Protein AF-A0A9D9QE14-F1 (afdb_monomer_lite)

pLDDT: mean 88.17, std 12.03, range [54.41, 98.75]

Secondary structure (DSSP, 8-state):
-HHHHHHHHHHHHHTSTTSSSGGGTT-TT--HHHHHHHHHHHHHTTT-HHHHHHHHHHHHHH-TT-HHHHHHHHHHHHHHHHHTT-HHHHHHHHHHHHHHHTSGGGGGS-SHHHHHHHHHHHHHHHHHHHHHHHHHHHT---HHHHHHHHHHHHHHHHHHHHHHHHHHHHHHHHHHHHHHHTTT-

Radius of gyration: 34.7 Å; chains: 1; bounding box: 91×68×78 Å

Foldseek 3Di:
DVVVVVVVVVVVVVPPPPPDQPVVLPDPPDDLVNLQVSLVVCCVPPNNLVVSLSSLVSSCVVCVPLLQSNLVSLLVNLVSCVVVVVLVSSLVSLVVSLVCCVDPCVVNYDPVSVVVSVVSNVVSVVVVVVVVVVVCVVPPQDPVNVVVVVVVVVVVVVVVVVVVVVVVVVVVVVVVVVVVVVVVD

Sequence (185 aa):
MKRILLFMMLIVLLLTSCHSLKKDLDNPDLTPEEFFQKAQEAVIDWNRYKLAIQFYEEFMRRYPDMKNKIIEAEYEIAFIKFKQRKLDDAEERFNQILDKYNTDEAVYYPSWPALMSQKGIENIAEEREKGGFFKRLFNKKTAKEKAAEEEFKERRREAKAKAKLEKEQRKAAKKAAKKKREAEE

Structure (mmCIF, N/CA/C/O backbone):
data_AF-A0A9D9QE14-F1
#
_entry.id   AF-A0A9D9QE14-F1
#
loop_
_atom_site.group_PDB
_atom_site.id
_atom_site.type_symbol
_atom_site.label_atom_id
_atom_site.label_alt_id
_atom_site.label_comp_id
_atom_site.label_asym_id
_atom_site.label_entity_id
_atom_site.label_seq_id
_atom_site.pdbx_PDB_ins_code
_atom_site.Cartn_x
_atom_site.Cartn_y
_atom_site.Cartn_z
_atom_site.occupancy
_atom_site.B_iso_or_equiv
_atom_site.auth_seq_id
_atom_site.auth_comp_id
_atom_site.auth_asym_id
_atom_site.auth_atom_id
_atom_site.pdbx_PDB_model_num
ATOM 1 N N . MET A 1 1 ? -10.760 50.177 3.525 1.00 59.91 1 MET A N 1
ATOM 2 C CA . MET A 1 1 ? -11.189 49.492 2.282 1.00 59.91 1 MET A CA 1
ATOM 3 C C . MET A 1 1 ? -10.016 49.016 1.416 1.00 59.91 1 MET A C 1
ATOM 5 O O . MET A 1 1 ? -9.911 47.814 1.234 1.00 59.91 1 MET A O 1
ATOM 9 N N . LYS A 1 2 ? -9.065 49.868 0.984 1.00 59.19 2 LYS A N 1
ATOM 10 C CA . LYS A 1 2 ? -7.892 49.441 0.171 1.00 59.19 2 LYS A CA 1
ATOM 11 C C . LYS A 1 2 ? -7.031 48.315 0.784 1.00 59.19 2 LYS A C 1
ATOM 13 O O . LYS A 1 2 ? -6.600 47.426 0.065 1.00 59.19 2 LYS A O 1
ATOM 18 N N . ARG A 1 3 ? -6.831 48.307 2.109 1.00 70.06 3 ARG A N 1
ATOM 19 C CA . ARG A 1 3 ? -6.079 47.247 2.820 1.00 70.06 3 ARG A CA 1
ATOM 20 C C . ARG A 1 3 ? -6.797 45.891 2.854 1.00 70.06 3 ARG A C 1
ATOM 22 O O . ARG A 1 3 ? -6.141 44.864 2.796 1.00 70.06 3 ARG A O 1
ATOM 29 N N . ILE A 1 4 ? -8.130 45.899 2.901 1.00 77.56 4 ILE A N 1
ATOM 30 C CA . ILE A 1 4 ? -8.957 44.681 2.853 1.00 77.56 4 ILE A CA 1
ATOM 31 C C . ILE A 1 4 ? -8.969 44.123 1.425 1.00 77.56 4 ILE A C 1
ATOM 33 O O . ILE A 1 4 ? -8.841 42.920 1.236 1.00 77.56 4 ILE A O 1
ATOM 37 N N . LEU A 1 5 ? -9.027 45.007 0.422 1.00 73.31 5 LEU A N 1
ATOM 38 C CA . LEU A 1 5 ? -8.950 44.633 -0.992 1.00 73.31 5 LEU A CA 1
ATOM 39 C C . LEU A 1 5 ? -7.590 44.005 -1.355 1.00 73.31 5 LEU A C 1
ATOM 41 O O . LEU A 1 5 ? -7.549 43.002 -2.058 1.00 73.31 5 LEU A O 1
ATOM 45 N N . LEU A 1 6 ? -6.489 44.542 -0.810 1.00 76.69 6 LEU A N 1
ATOM 46 C CA . LEU A 1 6 ? -5.144 43.967 -0.955 1.00 76.69 6 LEU A CA 1
ATOM 47 C C . LEU A 1 6 ? -5.020 42.587 -0.290 1.00 76.69 6 LEU A C 1
ATOM 49 O O . LEU A 1 6 ? -4.428 41.683 -0.873 1.00 76.69 6 LEU A O 1
ATOM 53 N N . PHE A 1 7 ? -5.619 42.399 0.889 1.00 81.38 7 PHE A N 1
ATOM 54 C CA . PHE A 1 7 ? -5.645 41.094 1.559 1.00 81.38 7 PHE A CA 1
ATOM 55 C C . PHE A 1 7 ? -6.472 40.056 0.791 1.00 81.38 7 PHE A C 1
ATOM 57 O O . PHE A 1 7 ? -6.049 38.910 0.669 1.00 81.38 7 PHE A O 1
ATOM 64 N N . MET A 1 8 ? -7.616 40.447 0.219 1.00 77.88 8 MET A N 1
ATOM 65 C CA . MET A 1 8 ? -8.421 39.546 -0.610 1.00 77.88 8 MET A CA 1
ATOM 66 C C . MET A 1 8 ? -7.703 39.142 -1.903 1.00 77.88 8 MET A C 1
ATOM 68 O O . MET A 1 8 ? -7.748 37.975 -2.277 1.00 77.88 8 MET A O 1
ATOM 72 N N . MET A 1 9 ? -6.987 40.065 -2.551 1.00 80.44 9 MET A N 1
ATOM 73 C CA . MET A 1 9 ? -6.199 39.762 -3.751 1.00 80.44 9 MET A CA 1
ATOM 74 C C . MET A 1 9 ? -5.043 38.788 -3.453 1.00 80.44 9 MET A C 1
ATOM 76 O O . MET A 1 9 ? -4.791 37.880 -4.243 1.00 80.44 9 MET A O 1
ATOM 80 N N . LEU A 1 10 ? -4.400 38.915 -2.285 1.00 81.06 10 LEU A N 1
ATOM 81 C CA . LEU A 1 10 ? -3.362 37.987 -1.821 1.00 81.06 10 LEU A CA 1
ATOM 82 C C . LEU A 1 10 ? -3.922 36.578 -1.548 1.00 81.06 10 LEU A C 1
ATOM 84 O O . LEU A 1 10 ? -3.292 35.586 -1.905 1.00 81.06 10 LEU A O 1
ATOM 88 N N . ILE A 1 11 ? -5.125 36.480 -0.971 1.00 80.81 11 ILE A N 1
ATOM 89 C CA . ILE A 1 11 ? -5.809 35.198 -0.726 1.00 80.81 11 ILE A CA 1
ATOM 90 C C . ILE A 1 11 ? -6.200 34.522 -2.047 1.00 80.81 11 ILE A C 1
ATOM 92 O O . ILE A 1 11 ? -6.027 33.316 -2.186 1.00 80.81 11 ILE A O 1
ATOM 96 N N . VAL A 1 12 ? -6.669 35.283 -3.040 1.00 77.75 12 VAL A N 1
ATOM 97 C CA . VAL A 1 12 ? -7.006 34.737 -4.365 1.00 77.75 12 VAL A CA 1
ATOM 98 C C . VAL A 1 12 ? -5.759 34.210 -5.087 1.00 77.75 12 VAL A C 1
ATOM 100 O O . VAL A 1 12 ? -5.816 33.131 -5.671 1.00 77.75 12 VAL A O 1
ATOM 103 N N . LEU A 1 13 ? -4.614 34.897 -4.983 1.00 71.75 13 LEU A N 1
ATOM 104 C CA . LEU A 1 13 ? -3.335 34.417 -5.530 1.00 71.75 13 LEU A CA 1
ATOM 105 C C . LEU A 1 13 ? -2.882 33.094 -4.888 1.00 71.75 13 LEU A C 1
ATOM 107 O O . LEU A 1 13 ? -2.433 32.197 -5.600 1.00 71.75 13 LEU A O 1
ATOM 111 N N . LEU A 1 14 ? -3.077 32.927 -3.575 1.00 68.75 14 LEU A N 1
ATOM 112 C CA . LEU A 1 14 ? -2.725 31.696 -2.851 1.00 68.75 14 LEU A CA 1
ATOM 113 C C . LEU A 1 14 ? -3.600 30.483 -3.220 1.00 68.75 14 LEU A C 1
ATOM 115 O O . LEU A 1 14 ? -3.171 29.348 -3.026 1.00 68.75 14 LEU A O 1
ATOM 119 N N . LEU A 1 15 ? -4.800 30.693 -3.771 1.00 64.62 15 LEU A N 1
ATOM 120 C CA . LEU A 1 15 ? -5.748 29.615 -4.087 1.00 64.62 15 LEU A CA 1
ATOM 121 C C . LEU A 1 15 ? -5.598 29.033 -5.507 1.00 64.62 15 LEU A C 1
ATOM 123 O O . LEU A 1 15 ? -6.245 28.037 -5.825 1.00 64.62 15 LEU A O 1
ATOM 127 N N . THR A 1 16 ? -4.745 29.606 -6.365 1.00 61.19 16 THR A N 1
ATOM 128 C CA . THR A 1 16 ? -4.611 29.178 -7.777 1.00 61.19 16 THR A CA 1
ATOM 129 C C . THR A 1 16 ? -3.543 28.108 -8.043 1.00 61.19 16 THR A C 1
ATOM 131 O O . THR A 1 16 ? -3.443 27.609 -9.162 1.00 61.19 16 THR A O 1
ATOM 134 N N . SER A 1 17 ? -2.775 27.676 -7.038 1.00 54.41 17 SER A N 1
ATOM 135 C CA . SER A 1 17 ? -1.625 26.772 -7.233 1.00 54.41 17 SER A CA 1
ATOM 136 C C . SER A 1 17 ? -1.974 25.293 -7.471 1.00 54.41 17 SER A C 1
ATOM 138 O O . SER A 1 17 ? -1.087 24.487 -7.740 1.00 54.41 17 SER A O 1
ATOM 140 N N . CYS A 1 18 ? -3.250 24.899 -7.396 1.00 56.53 18 CYS A N 1
ATOM 141 C CA . CYS A 1 18 ? -3.628 23.482 -7.314 1.00 56.53 18 CYS A CA 1
ATOM 142 C C . CYS A 1 18 ? -4.037 22.816 -8.649 1.00 56.53 18 CYS A C 1
ATOM 144 O O . CYS A 1 18 ? -4.449 21.659 -8.647 1.00 56.53 18 CYS A O 1
ATOM 146 N N . HIS A 1 19 ? -3.956 23.502 -9.798 1.00 57.12 19 HIS A N 1
ATOM 147 C CA . HIS A 1 19 ? -4.565 22.997 -11.046 1.00 57.12 19 HIS A CA 1
ATOM 148 C C . HIS A 1 19 ? -3.613 22.297 -12.042 1.00 57.12 19 HIS A C 1
ATOM 150 O O . HIS A 1 19 ? -4.078 21.726 -13.023 1.00 57.12 19 HIS A O 1
ATOM 156 N N . SER A 1 20 ? -2.294 22.282 -11.818 1.00 56.72 20 SER A N 1
ATOM 157 C CA . SER A 1 20 ? -1.331 21.845 -12.854 1.00 56.72 20 SER A CA 1
ATOM 158 C C . SER A 1 20 ? -1.108 20.325 -12.975 1.00 56.72 20 SER A C 1
ATOM 160 O O . SER A 1 20 ? -0.369 19.890 -13.848 1.00 56.72 20 SER A O 1
ATOM 162 N N . LEU A 1 21 ? -1.710 19.498 -12.117 1.00 54.94 21 LEU A N 1
ATOM 163 C CA . LEU A 1 21 ? -1.176 18.156 -11.841 1.00 54.94 21 LEU A CA 1
ATOM 164 C C . LEU A 1 21 ? -1.714 17.020 -12.733 1.00 54.94 21 LEU A C 1
ATOM 166 O O . LEU A 1 21 ? -1.020 16.045 -12.988 1.00 54.94 21 LEU A O 1
ATOM 170 N N . LYS A 1 22 ? -2.963 17.118 -13.204 1.00 60.09 22 LYS A N 1
ATOM 171 C CA . LYS A 1 22 ? -3.581 16.073 -14.047 1.00 60.09 22 LYS A CA 1
ATOM 172 C C . LYS A 1 22 ? -3.025 16.058 -15.472 1.00 60.09 22 LYS A C 1
ATOM 174 O O . LYS A 1 22 ? -3.052 15.026 -16.123 1.00 60.09 22 LYS A O 1
ATOM 179 N N . LYS A 1 23 ? -2.515 17.207 -15.921 1.00 64.19 23 LYS A N 1
ATOM 180 C CA . LYS A 1 23 ? -2.012 17.439 -17.277 1.00 64.19 23 LYS A CA 1
ATOM 181 C C . LYS A 1 23 ? -0.809 16.559 -17.623 1.00 64.19 23 LYS A C 1
ATOM 183 O O . LYS A 1 23 ? -0.586 16.274 -18.792 1.00 64.19 23 LYS A O 1
ATOM 188 N N . ASP A 1 24 ? -0.063 16.126 -16.614 1.00 75.81 24 ASP A N 1
ATOM 189 C CA . ASP A 1 24 ? 1.186 15.408 -16.827 1.00 75.81 24 ASP A CA 1
ATOM 190 C C . ASP A 1 24 ? 0.976 13.936 -17.187 1.00 75.81 24 ASP A C 1
ATOM 192 O O . ASP A 1 24 ? 1.735 13.418 -17.994 1.00 75.81 24 ASP A O 1
ATOM 196 N N . LEU A 1 25 ? -0.045 13.266 -16.638 1.00 81.81 25 LEU A N 1
ATOM 197 C CA . LEU A 1 25 ? -0.301 11.845 -16.920 1.00 81.81 25 LEU A CA 1
ATOM 198 C C . LEU A 1 25 ? -0.679 11.610 -18.392 1.00 81.81 25 LEU A C 1
ATOM 200 O O . LEU A 1 25 ? -0.308 10.595 -18.971 1.00 81.81 25 LEU A O 1
ATOM 204 N N . ASP A 1 26 ? -1.371 12.576 -18.996 1.00 81.12 26 ASP A N 1
ATOM 205 C CA . ASP A 1 26 ? -1.832 12.510 -20.385 1.00 81.12 26 ASP A CA 1
ATOM 206 C C . ASP A 1 26 ? -0.731 12.875 -21.400 1.00 81.12 26 ASP A C 1
ATOM 208 O O . ASP A 1 26 ? -0.984 12.882 -22.605 1.00 81.12 26 ASP A O 1
ATOM 212 N N . ASN A 1 27 ? 0.486 13.201 -20.946 1.00 86.25 27 ASN A N 1
ATOM 213 C CA . ASN A 1 27 ? 1.583 13.557 -21.839 1.00 86.25 27 ASN A CA 1
ATOM 214 C C . ASN A 1 27 ? 2.082 12.310 -22.610 1.00 86.25 27 ASN A C 1
ATOM 216 O O . ASN A 1 27 ? 2.672 11.402 -22.006 1.00 86.25 27 ASN A O 1
ATOM 220 N N . PRO A 1 28 ? 1.900 12.255 -23.946 1.00 85.94 28 PRO A N 1
ATOM 221 C CA . PRO A 1 28 ? 2.289 11.102 -24.753 1.00 85.94 28 PRO A CA 1
ATOM 222 C C . PRO A 1 28 ? 3.807 10.906 -24.838 1.00 85.94 28 PRO A C 1
ATOM 224 O O . PRO A 1 28 ? 4.238 9.815 -25.188 1.00 85.94 28 PRO A O 1
ATOM 227 N N . ASP A 1 29 ? 4.615 11.891 -24.447 1.00 90.62 29 ASP A N 1
ATOM 228 C CA . ASP A 1 29 ? 6.071 11.861 -24.616 1.00 90.62 29 ASP A CA 1
ATOM 229 C C . ASP A 1 29 ? 6.835 11.511 -23.328 1.00 90.62 29 ASP A C 1
ATOM 231 O O . ASP A 1 29 ? 8.062 11.519 -23.326 1.00 90.62 29 ASP A O 1
ATOM 235 N N . LEU A 1 30 ? 6.131 11.184 -22.233 1.00 91.88 30 LEU A N 1
ATOM 236 C CA . LEU A 1 30 ? 6.778 10.795 -20.975 1.00 91.88 30 LEU A CA 1
ATOM 237 C C . LEU A 1 30 ? 7.673 9.571 -21.143 1.00 91.88 30 LEU A C 1
ATOM 239 O O . LEU A 1 30 ? 7.208 8.517 -21.572 1.00 91.88 30 LEU A O 1
ATOM 243 N N . THR A 1 31 ? 8.923 9.705 -20.721 1.00 95.81 31 THR A N 1
ATOM 244 C CA . THR A 1 31 ? 9.904 8.620 -20.641 1.00 95.81 31 THR A CA 1
ATOM 245 C C . THR A 1 31 ? 9.660 7.722 -19.420 1.00 95.81 31 THR A C 1
ATOM 247 O O . THR A 1 31 ? 9.030 8.155 -18.447 1.00 95.81 31 THR A O 1
ATOM 250 N N . PRO A 1 32 ? 10.170 6.474 -19.420 1.00 95.38 32 PRO A N 1
ATOM 251 C CA . PRO A 1 32 ? 10.142 5.595 -18.250 1.00 95.38 32 PRO A CA 1
ATOM 252 C C . PRO A 1 32 ? 10.619 6.276 -16.963 1.00 95.38 32 PRO A C 1
ATOM 254 O O . PRO A 1 32 ? 9.955 6.197 -15.933 1.00 95.38 32 PRO A O 1
ATOM 257 N N . GLU A 1 33 ? 11.741 6.988 -17.016 1.00 95.81 33 GLU A N 1
ATOM 258 C CA . GLU A 1 33 ? 12.328 7.672 -15.866 1.00 95.81 33 GLU A CA 1
ATOM 259 C C . GLU A 1 33 ? 11.414 8.784 -15.338 1.00 95.81 33 GLU A C 1
ATOM 261 O O . GLU A 1 33 ? 11.228 8.910 -14.126 1.00 95.81 33 GLU A O 1
ATOM 266 N N . GLU A 1 34 ? 10.781 9.548 -16.231 1.00 95.88 34 GLU A N 1
ATOM 267 C CA . GLU A 1 34 ? 9.841 10.601 -15.842 1.00 95.88 34 GLU A CA 1
ATOM 268 C C . GLU A 1 34 ? 8.572 10.038 -15.195 1.00 95.88 34 GLU A C 1
ATOM 270 O O . GLU A 1 34 ? 8.049 10.654 -14.266 1.00 95.88 34 GLU A O 1
ATOM 275 N N . PHE A 1 35 ? 8.089 8.862 -15.618 1.00 96.75 35 PHE A N 1
ATOM 276 C CA . PHE A 1 35 ? 6.986 8.186 -14.924 1.00 96.75 35 PHE A CA 1
ATOM 277 C C . PHE A 1 35 ? 7.340 7.888 -13.466 1.00 96.75 35 PHE A C 1
ATOM 279 O O . PHE A 1 35 ? 6.553 8.189 -12.566 1.00 96.75 35 PHE A O 1
ATOM 286 N N . PHE A 1 36 ? 8.534 7.344 -13.226 1.00 96.50 36 PHE A N 1
ATOM 287 C CA . PHE A 1 36 ? 9.020 7.050 -11.879 1.00 96.50 36 PHE A CA 1
ATOM 288 C C . PHE A 1 36 ? 9.189 8.313 -11.044 1.00 96.50 36 PHE A C 1
ATOM 290 O O . PHE A 1 36 ? 8.698 8.371 -9.915 1.00 96.50 36 PHE A O 1
ATOM 297 N N . GLN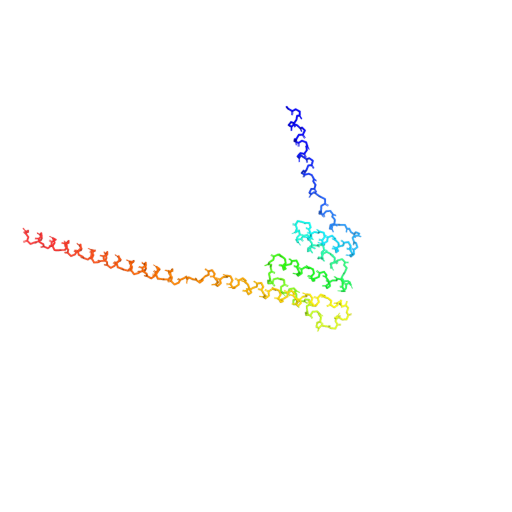 A 1 37 ? 9.817 9.341 -11.614 1.00 95.12 37 GLN A N 1
ATOM 298 C CA . GLN A 1 37 ? 10.005 10.616 -10.938 1.00 95.12 37 GLN A CA 1
ATOM 299 C C . GLN A 1 37 ? 8.658 11.234 -10.541 1.00 95.12 37 GLN A C 1
ATOM 301 O O . GLN A 1 37 ? 8.452 11.565 -9.374 1.00 95.12 37 GLN A O 1
ATOM 306 N N . LYS A 1 38 ? 7.702 11.320 -11.473 1.00 93.75 38 LYS A N 1
ATOM 307 C CA . LYS A 1 38 ? 6.370 11.883 -11.202 1.00 93.75 38 LYS A CA 1
ATOM 308 C C . LYS A 1 38 ? 5.579 11.059 -10.191 1.00 93.75 38 LYS A C 1
ATOM 310 O O . LYS A 1 38 ? 4.866 11.626 -9.357 1.00 93.75 38 LYS A O 1
ATOM 315 N N . ALA A 1 39 ? 5.706 9.733 -10.226 1.00 94.62 39 ALA A N 1
ATOM 316 C CA . ALA A 1 39 ? 5.085 8.869 -9.232 1.00 94.62 39 ALA A CA 1
ATOM 317 C C . ALA A 1 39 ? 5.653 9.130 -7.827 1.00 94.62 39 ALA A C 1
ATOM 319 O O . ALA A 1 39 ? 4.885 9.316 -6.880 1.00 94.62 39 ALA A O 1
ATOM 320 N N . GLN A 1 40 ? 6.979 9.222 -7.693 1.00 93.38 40 GLN A N 1
ATOM 321 C CA . GLN A 1 40 ? 7.657 9.509 -6.426 1.00 93.38 40 GLN A CA 1
ATOM 322 C C . GLN A 1 40 ? 7.333 10.915 -5.903 1.00 93.38 40 GLN A C 1
ATOM 324 O O . GLN A 1 40 ? 6.991 11.067 -4.727 1.00 93.38 40 GLN A O 1
ATOM 329 N N . GLU A 1 41 ? 7.337 11.928 -6.773 1.00 92.50 41 GLU A N 1
ATOM 330 C CA . GLU A 1 41 ? 6.875 13.283 -6.452 1.00 92.50 41 GLU A CA 1
ATOM 331 C C . GLU A 1 41 ? 5.433 13.255 -5.930 1.00 92.50 41 GLU A C 1
ATOM 333 O O . GLU A 1 41 ? 5.136 13.851 -4.899 1.00 92.50 41 GLU A O 1
ATOM 338 N N . ALA A 1 42 ? 4.533 12.489 -6.559 1.00 91.31 42 ALA A N 1
ATOM 339 C CA . ALA A 1 42 ? 3.157 12.341 -6.086 1.00 91.31 42 ALA A CA 1
ATOM 340 C C . ALA A 1 42 ? 3.043 11.634 -4.721 1.00 91.31 42 ALA A C 1
ATOM 342 O O . ALA A 1 42 ? 2.114 11.927 -3.962 1.00 91.31 42 ALA A O 1
ATOM 343 N N . VAL A 1 43 ? 3.959 10.721 -4.380 1.00 87.31 43 VAL A N 1
ATOM 344 C CA . VAL A 1 43 ? 4.015 10.100 -3.045 1.00 87.31 43 VAL A CA 1
ATOM 345 C C . VAL A 1 43 ? 4.456 11.108 -1.982 1.00 87.31 43 VAL A C 1
ATOM 347 O O . VAL A 1 43 ? 3.875 11.119 -0.893 1.00 87.31 43 VAL A O 1
ATOM 350 N N . ILE A 1 44 ? 5.471 11.924 -2.278 1.00 86.81 44 ILE A N 1
ATOM 351 C CA . ILE A 1 44 ? 6.057 12.898 -1.344 1.00 86.81 44 ILE A CA 1
ATOM 352 C C . ILE A 1 44 ? 5.112 14.087 -1.145 1.00 86.81 44 ILE A C 1
ATOM 354 O O . ILE A 1 44 ? 4.806 14.472 -0.014 1.00 86.81 44 ILE A O 1
ATOM 358 N N . ASP A 1 45 ? 4.582 14.621 -2.240 1.00 79.56 45 ASP A N 1
ATOM 359 C CA . ASP A 1 45 ? 3.664 15.744 -2.226 1.00 79.56 45 ASP A CA 1
ATOM 360 C C . ASP A 1 45 ? 2.273 15.286 -1.799 1.00 79.56 45 ASP A C 1
ATOM 362 O O . ASP A 1 45 ? 1.500 14.725 -2.581 1.00 79.56 45 ASP A O 1
ATOM 366 N N . TRP A 1 46 ? 1.914 15.603 -0.556 1.00 71.94 46 TRP A N 1
ATOM 367 C CA . TRP A 1 46 ? 0.549 15.459 -0.044 1.00 71.94 46 TRP A CA 1
ATOM 368 C C . TRP A 1 46 ? 0.030 14.012 -0.011 1.00 71.94 46 TRP A C 1
ATOM 370 O O . TRP A 1 46 ? -1.183 13.803 0.043 1.00 71.94 46 TRP A O 1
ATOM 380 N N . ASN A 1 47 ? 0.920 13.007 -0.019 1.00 79.75 47 ASN A N 1
ATOM 381 C CA . ASN A 1 47 ? 0.558 11.584 -0.010 1.00 79.75 47 ASN A CA 1
ATOM 382 C C . ASN A 1 47 ? -0.491 11.238 -1.084 1.00 79.75 47 ASN A C 1
ATOM 384 O O . ASN A 1 47 ? -1.461 10.515 -0.821 1.00 79.75 47 ASN A O 1
ATOM 388 N N . ARG A 1 48 ? -0.326 11.756 -2.310 1.00 89.19 48 ARG A N 1
ATOM 389 C CA . ARG A 1 48 ? -1.247 11.518 -3.436 1.00 89.19 48 ARG A CA 1
ATOM 390 C C . ARG A 1 48 ? -1.036 10.129 -4.035 1.00 89.19 48 ARG A C 1
ATOM 392 O O . ARG A 1 48 ? -0.827 9.954 -5.231 1.00 89.19 48 ARG A O 1
ATOM 399 N N . TYR A 1 49 ? -1.185 9.113 -3.196 1.00 93.56 49 TYR A N 1
ATOM 400 C CA . TYR A 1 49 ? -0.976 7.706 -3.514 1.00 93.56 49 TYR A CA 1
ATOM 401 C C . TYR A 1 49 ? -1.767 7.221 -4.726 1.00 93.56 49 TYR A C 1
ATOM 403 O O . TYR A 1 49 ? -1.263 6.420 -5.501 1.00 93.56 49 TYR A O 1
ATOM 411 N N . LYS A 1 50 ? -3.002 7.707 -4.911 1.00 92.75 50 LYS A N 1
ATOM 412 C CA . LYS A 1 50 ? -3.807 7.334 -6.080 1.00 92.75 50 LYS A CA 1
ATOM 413 C C . LYS A 1 50 ? -3.141 7.784 -7.380 1.00 92.75 50 LYS A C 1
ATOM 415 O O . LYS A 1 50 ? -3.121 7.015 -8.328 1.00 92.75 50 LYS A O 1
ATOM 420 N N . LEU A 1 51 ? -2.597 8.998 -7.406 1.00 92.62 51 LEU A N 1
ATOM 421 C CA . LEU A 1 51 ? -1.922 9.527 -8.585 1.00 92.62 51 LEU A CA 1
ATOM 422 C C . LEU A 1 51 ? -0.588 8.815 -8.830 1.00 92.62 51 LEU A C 1
ATOM 424 O O . LEU A 1 51 ? -0.293 8.467 -9.963 1.00 92.62 51 LEU A O 1
ATOM 428 N N . ALA A 1 52 ? 0.180 8.547 -7.772 1.00 95.38 52 ALA A N 1
ATOM 429 C CA . ALA A 1 52 ? 1.416 7.777 -7.887 1.00 95.38 52 ALA A CA 1
ATOM 430 C C . ALA A 1 52 ? 1.174 6.394 -8.512 1.00 95.38 52 ALA A C 1
ATOM 432 O O . ALA A 1 52 ? 1.860 6.008 -9.452 1.00 95.38 52 ALA A O 1
ATOM 433 N N . ILE A 1 53 ? 0.136 5.688 -8.047 1.00 97.06 53 ILE A N 1
ATOM 434 C CA . ILE A 1 53 ? -0.278 4.406 -8.630 1.00 97.06 53 ILE A CA 1
ATOM 435 C C . ILE A 1 53 ? -0.650 4.571 -10.109 1.00 97.06 53 ILE A C 1
ATOM 437 O O . ILE A 1 53 ? -0.213 3.765 -10.918 1.00 97.06 53 ILE A O 1
ATOM 441 N N . GLN A 1 54 ? -1.389 5.624 -10.477 1.00 96.06 54 GLN A N 1
ATOM 442 C CA . GLN A 1 54 ? -1.751 5.875 -11.878 1.00 96.06 54 GLN A CA 1
ATOM 443 C C . GLN A 1 54 ? -0.527 6.072 -12.781 1.00 96.06 54 GLN A C 1
ATOM 445 O O . GLN A 1 54 ? -0.526 5.560 -13.894 1.00 96.06 54 GLN A O 1
ATOM 450 N N . PHE A 1 55 ? 0.519 6.763 -12.315 1.00 96.69 55 PHE A N 1
ATOM 451 C CA . PHE A 1 55 ? 1.766 6.887 -13.078 1.00 96.69 55 PHE A CA 1
ATOM 452 C C . PHE A 1 55 ? 2.454 5.531 -13.281 1.00 96.69 55 PHE A C 1
ATOM 454 O O . PHE A 1 55 ? 2.872 5.231 -14.395 1.00 96.69 55 PHE A O 1
ATOM 461 N N . TYR A 1 56 ? 2.529 4.688 -12.247 1.00 98.12 56 TYR A N 1
ATOM 462 C CA . TYR A 1 56 ? 3.106 3.345 -12.381 1.00 98.12 56 TYR A CA 1
ATOM 463 C C . TYR A 1 56 ? 2.273 2.424 -13.283 1.00 98.12 56 TYR A C 1
ATOM 465 O O . TYR A 1 56 ? 2.829 1.708 -14.112 1.00 98.12 56 TYR A O 1
ATOM 473 N N . GLU A 1 57 ? 0.946 2.449 -13.158 1.00 97.62 57 GLU A N 1
ATOM 474 C CA . GLU A 1 57 ? 0.035 1.675 -14.011 1.00 97.62 57 GLU A CA 1
ATOM 475 C C . GLU A 1 57 ? 0.152 2.096 -15.481 1.00 97.62 57 GLU A C 1
ATOM 477 O O . GLU A 1 57 ? 0.239 1.248 -16.370 1.00 97.62 57 GLU A O 1
ATOM 482 N N . GLU A 1 58 ? 0.217 3.402 -15.739 1.00 97.06 58 GLU A N 1
ATOM 483 C CA . GLU A 1 58 ? 0.370 3.944 -17.086 1.00 97.06 58 GLU A CA 1
ATOM 484 C C . GLU A 1 58 ? 1.750 3.630 -17.681 1.00 97.06 58 GLU A C 1
ATOM 486 O O . GLU A 1 58 ? 1.846 3.266 -18.855 1.00 97.06 58 GLU A O 1
ATOM 491 N N . PHE A 1 59 ? 2.809 3.670 -16.865 1.00 97.62 59 PHE A N 1
ATOM 492 C CA . PHE A 1 59 ? 4.138 3.202 -17.252 1.00 97.62 59 PHE A CA 1
ATOM 493 C C . PHE A 1 59 ? 4.108 1.738 -17.717 1.00 97.62 59 PHE A C 1
ATOM 495 O O . PHE A 1 59 ? 4.533 1.444 -18.834 1.00 97.62 59 PHE A O 1
ATOM 502 N N . MET A 1 60 ? 3.552 0.828 -16.908 1.00 97.88 60 MET A N 1
ATOM 503 C CA . MET A 1 60 ? 3.474 -0.599 -17.254 1.00 97.88 60 MET A CA 1
ATOM 504 C C . MET A 1 60 ? 2.652 -0.842 -18.527 1.00 97.88 60 MET A C 1
ATOM 506 O O . MET A 1 60 ? 2.964 -1.739 -19.307 1.00 97.88 60 MET A O 1
ATOM 510 N N . ARG A 1 61 ? 1.621 -0.020 -18.766 1.00 97.06 61 ARG A N 1
ATOM 511 C CA . ARG A 1 61 ? 0.797 -0.080 -19.980 1.00 97.06 61 ARG A CA 1
ATOM 512 C C . ARG A 1 61 ? 1.559 0.368 -21.231 1.00 97.06 61 ARG A C 1
ATOM 514 O O . ARG A 1 61 ? 1.347 -0.195 -22.302 1.00 97.06 61 ARG A O 1
ATOM 521 N N . ARG A 1 62 ? 2.394 1.405 -21.115 1.00 96.12 62 ARG A N 1
ATOM 522 C CA . ARG A 1 62 ? 3.125 2.016 -22.240 1.00 96.12 62 ARG A CA 1
ATOM 523 C C . ARG A 1 62 ? 4.451 1.332 -22.559 1.00 96.12 62 ARG A C 1
ATOM 525 O O . ARG A 1 62 ? 4.872 1.371 -23.711 1.00 96.12 62 ARG A O 1
ATOM 532 N N . TYR A 1 63 ? 5.083 0.708 -21.568 1.00 96.81 63 TYR A N 1
ATOM 533 C CA . TYR A 1 63 ? 6.399 0.076 -21.684 1.00 96.81 63 TYR A CA 1
ATOM 534 C C . TYR A 1 63 ? 6.366 -1.404 -21.257 1.00 96.81 63 TYR A C 1
ATOM 536 O O . TYR A 1 63 ? 7.113 -1.791 -20.355 1.00 96.81 63 TYR A O 1
ATOM 544 N N . PRO A 1 64 ? 5.529 -2.254 -21.890 1.00 96.94 64 PRO A N 1
ATOM 545 C CA . PRO A 1 64 ? 5.303 -3.638 -21.456 1.00 96.94 64 PRO A CA 1
ATOM 546 C C . PRO A 1 64 ? 6.547 -4.537 -21.555 1.00 96.94 64 PRO A C 1
ATOM 548 O O . PRO A 1 64 ? 6.629 -5.558 -20.877 1.00 96.94 64 PRO A O 1
ATOM 551 N N . ASP A 1 65 ? 7.534 -4.153 -22.366 1.00 96.69 65 ASP A N 1
ATOM 552 C CA . ASP A 1 65 ? 8.747 -4.945 -22.589 1.00 96.69 65 ASP A CA 1
ATOM 553 C C . ASP A 1 65 ? 9.846 -4.674 -21.545 1.00 96.69 65 ASP A C 1
ATOM 555 O O . ASP A 1 65 ? 10.818 -5.427 -21.443 1.00 96.69 65 ASP A O 1
ATOM 559 N N . MET A 1 66 ? 9.708 -3.623 -20.726 1.00 97.12 66 MET A N 1
ATOM 560 C CA . MET A 1 66 ? 10.705 -3.239 -19.718 1.00 97.12 66 MET A CA 1
ATOM 561 C C . MET A 1 66 ? 10.545 -4.044 -18.423 1.00 97.12 66 MET A C 1
ATOM 563 O O . MET A 1 66 ? 10.321 -3.486 -17.348 1.00 97.12 66 MET A O 1
ATOM 567 N N . LYS A 1 67 ? 10.668 -5.374 -18.516 1.00 96.00 67 LYS A N 1
ATOM 568 C CA . LYS A 1 67 ? 10.440 -6.326 -17.412 1.00 96.00 67 LYS A CA 1
ATOM 569 C C . LYS A 1 67 ? 11.130 -5.936 -16.096 1.00 96.00 67 LYS A C 1
ATOM 571 O O . LYS A 1 67 ? 10.515 -5.998 -15.035 1.00 96.00 67 LYS A O 1
ATOM 576 N N . ASN A 1 68 ? 12.381 -5.480 -16.172 1.00 96.38 68 ASN A N 1
ATOM 577 C CA . ASN A 1 68 ? 13.172 -5.023 -15.025 1.00 96.38 68 ASN A CA 1
ATOM 578 C C . ASN A 1 68 ? 12.583 -3.787 -14.321 1.00 96.38 68 ASN A C 1
ATOM 580 O O . ASN A 1 68 ? 12.708 -3.661 -13.106 1.00 96.38 68 ASN A O 1
ATOM 584 N N . LYS A 1 69 ? 11.955 -2.878 -15.072 1.00 97.62 69 LYS A N 1
ATOM 585 C CA . LYS A 1 69 ? 11.298 -1.676 -14.546 1.00 97.62 69 LYS A CA 1
ATOM 586 C C . LYS A 1 69 ? 9.855 -1.935 -14.132 1.00 97.62 69 LYS A C 1
ATOM 588 O O . LYS A 1 69 ? 9.389 -1.335 -13.171 1.00 97.62 69 LYS A O 1
ATOM 593 N N . ILE A 1 70 ? 9.161 -2.848 -14.808 1.00 98.38 70 ILE A N 1
ATOM 594 C CA . ILE A 1 70 ? 7.803 -3.269 -14.439 1.00 98.38 70 ILE A CA 1
ATOM 595 C C . ILE A 1 70 ? 7.798 -3.866 -13.034 1.00 98.38 70 ILE A C 1
ATOM 597 O O . ILE A 1 70 ? 7.011 -3.431 -12.201 1.00 98.38 70 ILE A O 1
ATOM 601 N N . ILE A 1 71 ? 8.711 -4.794 -12.736 1.00 98.31 71 ILE A N 1
ATOM 602 C CA . ILE A 1 71 ? 8.776 -5.416 -11.404 1.00 98.31 71 ILE A CA 1
ATOM 603 C C . ILE A 1 71 ? 9.124 -4.398 -10.300 1.00 98.31 71 ILE A C 1
ATOM 605 O O . ILE A 1 71 ? 8.650 -4.503 -9.171 1.00 98.31 71 ILE A O 1
ATOM 609 N N . GLU A 1 72 ? 9.899 -3.362 -10.636 1.00 98.25 72 GLU A N 1
ATOM 610 C CA . GLU A 1 72 ? 10.173 -2.223 -9.756 1.00 98.25 72 GLU A CA 1
ATOM 611 C C . GLU A 1 72 ? 8.904 -1.359 -9.541 1.00 98.25 72 GLU A C 1
ATOM 613 O O . GLU A 1 72 ? 8.576 -1.034 -8.400 1.00 98.25 72 GLU A O 1
ATOM 618 N N . ALA A 1 73 ? 8.122 -1.067 -10.588 1.00 98.56 73 ALA A N 1
ATOM 619 C CA . ALA A 1 73 ? 6.845 -0.349 -10.473 1.00 98.56 73 ALA A CA 1
ATOM 620 C C . ALA A 1 73 ? 5.799 -1.125 -9.646 1.00 98.56 73 ALA A C 1
ATOM 622 O O . ALA A 1 73 ? 5.072 -0.541 -8.840 1.00 98.56 73 ALA A O 1
ATOM 623 N N . GLU A 1 74 ? 5.729 -2.446 -9.813 1.00 98.62 74 GLU A N 1
ATOM 624 C CA . GLU A 1 74 ? 4.838 -3.315 -9.036 1.00 98.62 74 GLU A CA 1
ATOM 625 C C . GLU A 1 74 ? 5.169 -3.281 -7.545 1.00 98.62 74 GLU A C 1
ATOM 627 O O . GLU A 1 74 ? 4.260 -3.162 -6.714 1.00 98.62 74 GLU A O 1
ATOM 632 N N . TYR A 1 75 ? 6.462 -3.315 -7.210 1.00 98.62 75 TYR A N 1
ATOM 633 C CA . TYR A 1 75 ? 6.919 -3.131 -5.837 1.00 98.62 75 TYR A CA 1
ATOM 634 C C . TYR A 1 75 ? 6.493 -1.772 -5.276 1.00 98.62 75 TYR A C 1
ATOM 636 O O . TYR A 1 75 ? 5.953 -1.715 -4.169 1.00 98.62 75 TYR A O 1
ATOM 644 N N . GLU A 1 76 ? 6.681 -0.684 -6.025 1.00 98.19 76 GLU A N 1
ATOM 645 C CA . GLU A 1 76 ? 6.304 0.655 -5.560 1.00 98.19 76 GLU A CA 1
ATOM 646 C C . GLU A 1 76 ? 4.796 0.755 -5.288 1.00 98.19 76 GLU A C 1
ATOM 648 O O . GLU A 1 76 ? 4.371 1.301 -4.265 1.00 98.19 76 GLU A O 1
ATOM 653 N N . ILE A 1 77 ? 3.963 0.141 -6.136 1.00 98.62 77 ILE A N 1
ATOM 654 C CA . ILE A 1 77 ? 2.518 0.045 -5.891 1.00 98.62 77 ILE A CA 1
ATOM 655 C C . ILE A 1 77 ? 2.238 -0.735 -4.599 1.00 98.62 77 ILE A C 1
ATOM 657 O O . ILE A 1 77 ? 1.447 -0.267 -3.773 1.00 98.62 77 ILE A O 1
ATOM 661 N N . ALA A 1 78 ? 2.874 -1.893 -4.393 1.00 98.56 78 ALA A N 1
ATOM 662 C CA . ALA A 1 78 ? 2.711 -2.695 -3.177 1.00 98.56 78 ALA A CA 1
ATOM 663 C C . ALA A 1 78 ? 3.101 -1.902 -1.916 1.00 98.56 78 ALA A C 1
ATOM 665 O O . ALA A 1 78 ? 2.343 -1.839 -0.940 1.00 98.56 78 ALA A O 1
ATOM 666 N N . PHE A 1 79 ? 4.229 -1.192 -1.967 1.00 97.88 79 PHE A N 1
ATOM 667 C CA . PHE A 1 79 ? 4.693 -0.336 -0.882 1.00 97.88 79 PHE A CA 1
ATOM 668 C C . PHE A 1 79 ? 3.743 0.841 -0.616 1.00 97.88 79 PHE A C 1
ATOM 670 O O . PHE A 1 79 ? 3.435 1.151 0.539 1.00 97.88 79 PHE A O 1
ATOM 677 N N . ILE A 1 80 ? 3.176 1.453 -1.659 1.00 96.94 80 ILE A N 1
ATOM 678 C CA . ILE A 1 80 ? 2.131 2.471 -1.510 1.00 96.94 80 ILE A CA 1
ATOM 679 C C . ILE A 1 80 ? 0.894 1.894 -0.800 1.00 96.94 80 ILE A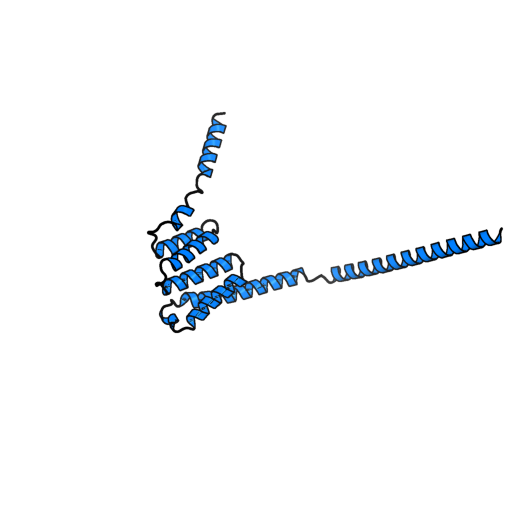 C 1
ATOM 681 O O . ILE A 1 80 ? 0.348 2.554 0.090 1.00 96.94 80 ILE A O 1
ATOM 685 N N . LYS A 1 81 ? 0.449 0.669 -1.125 1.00 97.88 81 LYS A N 1
ATOM 686 C CA . LYS A 1 81 ? -0.675 0.022 -0.411 1.00 97.88 81 LYS A CA 1
ATOM 687 C C . LYS A 1 81 ? -0.359 -0.198 1.065 1.00 97.88 81 LYS A C 1
ATOM 689 O O . LYS A 1 81 ? -1.213 0.074 1.916 1.00 97.88 81 LYS A O 1
ATOM 694 N N . PHE A 1 82 ? 0.874 -0.595 1.373 1.00 96.56 82 PHE A N 1
ATOM 695 C CA . PHE A 1 82 ? 1.345 -0.712 2.750 1.00 96.56 82 PHE A CA 1
ATOM 696 C C . PHE A 1 82 ? 1.271 0.638 3.482 1.00 96.56 82 PHE A C 1
ATOM 698 O O . PHE A 1 82 ? 0.651 0.729 4.546 1.00 96.56 82 PHE A O 1
ATOM 705 N N . LYS A 1 83 ? 1.779 1.722 2.872 1.00 92.75 83 LYS A N 1
ATOM 706 C CA . LYS A 1 83 ? 1.667 3.090 3.419 1.00 92.75 83 LYS A CA 1
ATOM 707 C C . LYS A 1 83 ? 0.215 3.540 3.618 1.00 92.75 83 LYS A C 1
ATOM 709 O O . LYS A 1 83 ? -0.076 4.284 4.552 1.00 92.75 83 LYS A O 1
ATOM 714 N N . GLN A 1 84 ? -0.708 3.074 2.777 1.00 93.56 84 GLN A N 1
ATOM 715 C CA . GLN A 1 84 ? -2.150 3.312 2.908 1.00 93.56 84 GLN A CA 1
ATOM 716 C C . GLN A 1 84 ? -2.828 2.475 4.010 1.00 93.56 84 GLN A C 1
ATOM 718 O O . GLN A 1 84 ? -4.048 2.560 4.153 1.00 93.56 84 GLN A O 1
ATOM 723 N N . ARG A 1 85 ? -2.077 1.663 4.772 1.00 94.19 85 ARG A N 1
ATOM 724 C CA . ARG A 1 85 ? -2.590 0.699 5.768 1.00 94.19 85 ARG A CA 1
ATOM 725 C C . ARG A 1 85 ? -3.506 -0.376 5.176 1.00 94.19 85 ARG A C 1
ATOM 727 O O . ARG A 1 85 ? -4.217 -1.052 5.918 1.00 94.19 85 ARG A O 1
ATOM 734 N N . LYS A 1 86 ? -3.468 -0.578 3.858 1.00 95.81 86 LYS A N 1
ATOM 735 C CA . LYS A 1 86 ? -4.183 -1.658 3.169 1.00 95.81 86 LYS A CA 1
ATOM 736 C C . LYS A 1 86 ? -3.319 -2.911 3.199 1.00 95.81 86 LYS A C 1
ATOM 738 O O . LYS A 1 86 ? -2.755 -3.301 2.184 1.00 95.81 86 LYS A O 1
ATOM 743 N N . LEU A 1 87 ? -3.158 -3.471 4.396 1.00 96.56 87 LEU A N 1
ATOM 744 C CA . LEU A 1 87 ? -2.173 -4.522 4.655 1.00 96.56 87 LEU A CA 1
ATOM 745 C C . LEU A 1 87 ? -2.431 -5.785 3.824 1.00 96.56 87 LEU A C 1
ATOM 747 O O . LEU A 1 87 ? -1.477 -6.358 3.321 1.00 96.56 87 LEU A O 1
ATOM 751 N N . ASP A 1 88 ? -3.695 -6.161 3.621 1.00 97.44 88 ASP A N 1
ATOM 752 C CA . ASP A 1 88 ? -4.050 -7.353 2.838 1.00 97.44 88 ASP A CA 1
ATOM 753 C C . ASP A 1 88 ? -3.695 -7.182 1.345 1.00 97.44 88 ASP A C 1
ATOM 755 O O . ASP A 1 88 ? -3.035 -8.035 0.769 1.00 97.44 88 ASP A O 1
ATOM 759 N N . ASP A 1 89 ? -4.041 -6.035 0.743 1.00 97.75 89 ASP A N 1
ATOM 760 C CA . ASP A 1 89 ? -3.705 -5.688 -0.658 1.00 97.75 89 ASP A CA 1
ATOM 761 C C . ASP A 1 89 ? -2.182 -5.554 -0.850 1.00 97.75 89 ASP A C 1
ATOM 763 O O . ASP A 1 89 ? -1.624 -5.978 -1.857 1.00 97.75 89 ASP A O 1
ATOM 767 N N . ALA A 1 90 ? -1.482 -4.988 0.137 1.00 98.38 90 ALA A N 1
ATOM 768 C CA . ALA A 1 90 ? -0.026 -4.892 0.107 1.00 98.38 90 ALA A CA 1
ATOM 769 C C . ALA A 1 90 ? 0.643 -6.272 0.159 1.00 98.38 90 ALA A C 1
ATOM 771 O O . ALA A 1 90 ? 1.530 -6.548 -0.642 1.00 98.38 90 ALA A O 1
ATOM 772 N N . GLU A 1 91 ? 0.208 -7.137 1.078 1.00 98.56 91 GLU A N 1
ATOM 773 C CA . GLU A 1 91 ? 0.727 -8.498 1.226 1.00 98.56 91 GLU A CA 1
ATOM 774 C C . GLU A 1 91 ? 0.471 -9.339 -0.025 1.00 98.56 91 GLU A C 1
ATOM 776 O O . GLU A 1 91 ? 1.383 -10.015 -0.495 1.00 98.56 91 GLU A O 1
ATOM 781 N N . GLU A 1 92 ? -0.731 -9.267 -0.602 1.00 98.69 92 GLU A N 1
ATOM 782 C CA . GLU A 1 92 ? -1.051 -9.956 -1.855 1.00 98.69 92 GLU A CA 1
ATOM 783 C C . GLU A 1 92 ? -0.082 -9.545 -2.972 1.00 98.69 92 GLU A C 1
ATOM 785 O O . GLU A 1 92 ? 0.509 -10.398 -3.630 1.00 98.69 92 GLU A O 1
ATOM 790 N N . ARG A 1 93 ? 0.155 -8.240 -3.139 1.00 98.56 93 ARG A N 1
ATOM 791 C CA . ARG A 1 93 ? 1.065 -7.723 -4.171 1.00 98.56 93 ARG A CA 1
ATOM 792 C C . ARG A 1 93 ? 2.522 -8.081 -3.918 1.00 98.56 93 ARG A C 1
ATOM 794 O O . ARG A 1 93 ? 3.226 -8.424 -4.862 1.00 98.56 93 ARG A O 1
ATOM 801 N N . PHE A 1 94 ? 2.981 -8.031 -2.668 1.00 98.75 94 PHE A N 1
ATOM 802 C CA . PHE A 1 94 ? 4.329 -8.486 -2.330 1.00 98.75 94 PHE A CA 1
ATOM 803 C C . PHE A 1 94 ? 4.515 -9.974 -2.646 1.00 98.75 94 PHE A C 1
ATOM 805 O O . PHE A 1 94 ? 5.543 -10.341 -3.208 1.00 98.75 94 PHE A O 1
ATOM 812 N N . ASN A 1 95 ? 3.516 -10.817 -2.367 1.00 98.69 95 ASN A N 1
ATOM 813 C CA . ASN A 1 95 ? 3.566 -12.231 -2.745 1.00 98.69 95 ASN A CA 1
ATOM 814 C C . ASN A 1 95 ? 3.563 -12.421 -4.269 1.00 98.69 95 ASN A C 1
ATOM 816 O O . ASN A 1 95 ? 4.389 -13.171 -4.772 1.00 98.69 95 ASN A O 1
ATOM 820 N N . GLN A 1 96 ? 2.736 -11.681 -5.015 1.00 98.44 96 GLN A N 1
ATOM 821 C CA . GLN A 1 96 ? 2.739 -11.725 -6.486 1.00 98.44 96 GLN A CA 1
ATOM 822 C C . GLN A 1 96 ? 4.110 -11.374 -7.081 1.00 98.44 96 GLN A C 1
ATOM 824 O O . GLN A 1 96 ? 4.529 -11.984 -8.063 1.00 98.44 96 GLN A O 1
ATOM 829 N N . ILE A 1 97 ? 4.824 -10.408 -6.492 1.00 98.44 97 ILE A N 1
ATOM 830 C CA . ILE A 1 97 ? 6.198 -10.080 -6.891 1.00 98.44 97 ILE A CA 1
ATOM 831 C C . ILE A 1 97 ? 7.106 -11.281 -6.632 1.00 98.44 97 ILE A C 1
ATOM 833 O O . ILE A 1 97 ? 7.788 -11.722 -7.550 1.00 98.44 97 ILE A O 1
ATOM 837 N N . LEU A 1 98 ? 7.090 -11.842 -5.419 1.00 98.19 98 LEU A N 1
ATOM 838 C CA . LEU A 1 98 ? 7.916 -13.001 -5.058 1.00 98.19 98 LEU A CA 1
ATOM 839 C C . LEU A 1 98 ? 7.643 -14.223 -5.946 1.00 98.19 98 LEU A C 1
ATOM 841 O O . LEU A 1 98 ? 8.587 -14.898 -6.350 1.00 98.19 98 LEU A O 1
ATOM 845 N N . ASP A 1 99 ? 6.387 -14.463 -6.318 1.00 98.25 99 ASP A N 1
ATOM 846 C CA . ASP A 1 99 ? 6.009 -15.545 -7.228 1.00 98.25 99 ASP A CA 1
ATOM 847 C C . ASP A 1 99 ? 6.685 -15.402 -8.595 1.00 98.25 99 ASP A C 1
ATOM 849 O O . ASP A 1 99 ? 7.153 -16.393 -9.154 1.00 98.25 99 ASP A O 1
ATOM 853 N N . LYS A 1 100 ? 6.836 -14.174 -9.111 1.00 96.81 100 LYS A N 1
ATOM 854 C CA . LYS A 1 100 ? 7.560 -13.928 -10.369 1.00 96.81 100 LYS A CA 1
ATOM 855 C C . LYS A 1 100 ? 9.045 -14.273 -10.264 1.00 96.81 100 LYS A C 1
ATOM 857 O O . LYS A 1 100 ? 9.610 -14.799 -11.223 1.00 96.81 100 LYS A O 1
ATOM 862 N N . TYR A 1 101 ? 9.670 -14.057 -9.105 1.00 96.75 101 TYR A N 1
ATOM 863 C CA . TYR A 1 101 ? 11.062 -14.463 -8.861 1.00 96.75 101 TYR A CA 1
ATOM 864 C C . TYR A 1 101 ? 11.252 -15.982 -8.761 1.00 96.75 101 TYR A C 1
ATOM 866 O O . TYR A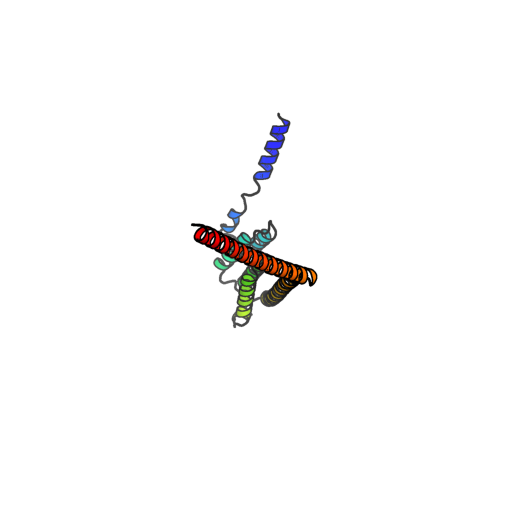 1 101 ? 12.384 -16.450 -8.850 1.00 96.75 101 TYR A O 1
ATOM 874 N N . ASN A 1 102 ? 10.169 -16.754 -8.632 1.00 95.81 102 ASN A N 1
ATOM 875 C CA . ASN A 1 102 ? 10.201 -18.218 -8.665 1.00 95.81 102 ASN A CA 1
ATOM 876 C C . ASN A 1 102 ? 10.034 -18.792 -10.086 1.00 95.81 102 ASN A C 1
ATOM 878 O O . ASN A 1 102 ? 9.859 -19.999 -10.245 1.00 95.81 102 ASN A O 1
ATOM 882 N N . THR A 1 103 ? 10.065 -17.943 -11.118 1.00 95.19 103 THR A N 1
ATOM 883 C CA . THR A 1 103 ? 9.949 -18.344 -12.528 1.00 95.19 103 THR A CA 1
ATOM 884 C C . THR A 1 103 ? 11.270 -18.169 -13.274 1.00 95.19 103 THR A C 1
ATOM 886 O O . THR A 1 103 ? 12.158 -17.444 -12.825 1.00 95.19 103 THR A O 1
ATOM 889 N N . ASP A 1 104 ? 11.373 -18.754 -14.469 1.00 94.00 104 ASP A N 1
ATOM 890 C CA . ASP A 1 104 ? 12.535 -18.568 -15.351 1.00 94.00 104 ASP A CA 1
ATOM 891 C C . ASP A 1 104 ? 12.732 -17.099 -15.779 1.00 94.00 104 ASP A C 1
ATOM 893 O O . ASP A 1 104 ? 13.829 -16.704 -16.176 1.00 94.00 104 ASP A O 1
ATOM 897 N N . GLU A 1 105 ? 11.700 -16.253 -15.659 1.00 91.88 105 GLU A N 1
ATOM 898 C CA . GLU A 1 105 ? 11.814 -14.821 -15.948 1.00 91.88 105 GLU A CA 1
ATOM 899 C C . GLU A 1 105 ? 12.640 -14.050 -14.913 1.00 91.88 105 GLU A C 1
ATOM 901 O O . GLU A 1 105 ? 13.056 -12.923 -15.194 1.00 91.88 105 GLU A O 1
ATOM 906 N N . ALA A 1 106 ? 12.929 -14.650 -13.752 1.00 94.31 106 ALA A N 1
ATOM 907 C CA . ALA A 1 106 ? 13.699 -14.026 -12.680 1.00 94.31 106 ALA A CA 1
ATOM 908 C C . ALA A 1 106 ? 15.067 -13.497 -13.140 1.00 94.31 106 ALA A C 1
ATOM 910 O O . ALA A 1 106 ? 15.571 -12.526 -12.578 1.00 94.31 106 ALA A O 1
ATOM 911 N N . VAL A 1 107 ? 15.639 -14.079 -14.203 1.00 95.44 107 VAL A N 1
ATOM 912 C CA . VAL A 1 107 ? 16.891 -13.622 -14.829 1.00 95.44 107 VAL A CA 1
ATOM 913 C C . VAL A 1 107 ? 16.833 -12.167 -15.322 1.00 95.44 107 VAL A C 1
ATOM 915 O O . VAL A 1 107 ? 17.865 -11.505 -15.410 1.00 95.44 107 VAL A O 1
ATOM 918 N N . TYR A 1 108 ? 15.638 -11.652 -15.627 1.00 94.81 108 TYR A N 1
ATOM 919 C CA . TYR A 1 108 ? 15.433 -10.284 -16.111 1.00 94.81 108 TYR A CA 1
ATOM 920 C C . TYR A 1 108 ? 15.148 -9.278 -14.993 1.00 94.81 108 TYR A C 1
ATOM 922 O O . TYR A 1 108 ? 15.054 -8.078 -15.265 1.00 94.81 108 TYR A O 1
ATOM 930 N N . TYR A 1 109 ? 14.976 -9.733 -13.753 1.00 96.56 109 TYR A N 1
ATOM 931 C CA . TYR A 1 109 ? 14.564 -8.873 -12.651 1.00 96.56 109 TYR A CA 1
ATOM 932 C C . TYR A 1 109 ? 15.766 -8.443 -11.795 1.00 96.56 109 TYR A C 1
ATOM 934 O O . TYR A 1 109 ? 16.658 -9.246 -11.517 1.00 96.56 109 TYR A O 1
ATOM 942 N N . PRO A 1 110 ? 15.811 -7.183 -11.322 1.00 96.44 110 PRO A N 1
ATOM 943 C CA . PRO A 1 110 ? 16.789 -6.779 -10.317 1.00 96.44 110 PRO A CA 1
ATOM 944 C C . PRO A 1 110 ? 16.558 -7.557 -9.014 1.00 96.44 110 PRO A C 1
ATOM 946 O O . PRO A 1 110 ? 15.448 -7.991 -8.743 1.00 96.44 110 PRO A O 1
ATOM 949 N N . SER A 1 111 ? 17.568 -7.721 -8.162 1.00 93.50 111 SER A N 1
ATOM 950 C CA . SER A 1 111 ? 17.424 -8.516 -6.927 1.00 93.50 111 SER A CA 1
ATOM 951 C C . SER A 1 111 ? 16.598 -7.830 -5.830 1.00 93.50 111 SER A C 1
ATOM 953 O O . SER A 1 111 ? 15.974 -8.490 -4.998 1.00 93.50 111 SER A O 1
ATOM 955 N N . TRP A 1 112 ? 16.603 -6.498 -5.802 1.00 97.38 112 TRP A N 1
ATOM 956 C CA . TRP A 1 112 ? 16.093 -5.730 -4.670 1.00 97.38 112 TRP A CA 1
ATOM 957 C C . TRP A 1 112 ? 14.562 -5.803 -4.458 1.00 97.38 112 TRP A C 1
ATOM 959 O O . TRP A 1 112 ? 14.173 -5.854 -3.290 1.00 97.38 112 TRP A O 1
ATOM 969 N N . PRO A 1 113 ? 13.675 -5.863 -5.482 1.00 97.81 113 PRO A N 1
ATOM 970 C CA . PRO A 1 113 ? 12.227 -5.930 -5.260 1.00 97.81 113 PRO A CA 1
ATOM 971 C C . PRO A 1 113 ? 11.802 -7.185 -4.502 1.00 97.81 113 PRO A C 1
ATOM 973 O O . PRO A 1 113 ? 10.906 -7.108 -3.664 1.00 97.81 113 PRO A O 1
ATOM 976 N N . ALA A 1 114 ? 12.471 -8.322 -4.725 1.00 97.69 114 ALA A N 1
ATOM 977 C CA . ALA A 1 114 ? 12.219 -9.545 -3.967 1.00 97.69 114 ALA A CA 1
ATOM 978 C C . ALA A 1 114 ? 12.570 -9.364 -2.483 1.00 97.69 114 ALA A C 1
ATOM 980 O O . ALA A 1 114 ? 11.729 -9.577 -1.609 1.00 97.69 114 ALA A O 1
ATOM 981 N N . LEU A 1 115 ? 13.788 -8.886 -2.201 1.00 96.75 115 LEU A N 1
ATOM 982 C CA . LEU A 1 115 ? 14.250 -8.639 -0.832 1.00 96.75 115 LEU A CA 1
ATOM 983 C C . LEU A 1 115 ? 13.325 -7.662 -0.093 1.00 96.75 115 LEU A C 1
ATOM 985 O O . LEU A 1 115 ? 12.934 -7.895 1.052 1.00 96.75 115 LEU A O 1
ATOM 989 N N . MET A 1 116 ? 12.948 -6.574 -0.760 1.00 96.56 116 MET A N 1
ATOM 990 C CA . MET A 1 116 ? 12.085 -5.561 -0.169 1.00 96.56 116 MET A CA 1
ATOM 991 C C . MET A 1 116 ? 10.640 -6.045 -0.008 1.00 96.56 116 MET A C 1
ATOM 993 O O . MET A 1 116 ? 9.994 -5.675 0.970 1.00 96.56 116 MET A O 1
ATOM 997 N N . SER A 1 117 ? 10.142 -6.908 -0.899 1.00 98.25 117 SER A N 1
ATOM 998 C CA . SER A 1 117 ? 8.818 -7.531 -0.759 1.00 98.25 117 SER A CA 1
ATOM 999 C C . SER A 1 117 ? 8.764 -8.474 0.440 1.00 98.25 117 SER A C 1
ATOM 1001 O O . SER A 1 117 ? 7.826 -8.398 1.234 1.00 98.25 117 SER A O 1
ATOM 1003 N N . GLN A 1 118 ? 9.807 -9.285 0.647 1.00 97.75 118 GLN A N 1
ATOM 1004 C CA . GLN A 1 118 ? 9.934 -10.119 1.844 1.00 97.75 118 GLN A CA 1
ATOM 1005 C C . GLN A 1 118 ? 9.928 -9.260 3.117 1.00 97.75 118 GLN A C 1
ATOM 1007 O O . GLN A 1 118 ? 9.151 -9.518 4.039 1.00 97.75 118 GLN A O 1
ATOM 1012 N N . LYS A 1 119 ? 10.718 -8.176 3.139 1.00 96.94 119 LYS A N 1
ATOM 1013 C CA . LYS A 1 119 ? 10.723 -7.226 4.260 1.00 96.94 119 LYS A CA 1
ATOM 1014 C C . LYS A 1 119 ? 9.358 -6.560 4.465 1.00 96.94 119 LYS A C 1
ATOM 1016 O O . LYS A 1 119 ? 8.944 -6.333 5.601 1.00 96.94 119 LYS A O 1
ATOM 1021 N N . GLY A 1 120 ? 8.649 -6.255 3.380 1.00 96.75 120 GLY A N 1
ATOM 1022 C CA . GLY A 1 120 ? 7.290 -5.722 3.404 1.00 96.75 120 GLY A CA 1
ATOM 1023 C C . GLY A 1 120 ? 6.310 -6.659 4.111 1.00 96.75 120 GLY A C 1
ATOM 1024 O O . GLY A 1 120 ? 5.568 -6.211 4.985 1.00 96.75 120 GLY A O 1
ATOM 1025 N N . ILE A 1 121 ? 6.354 -7.957 3.800 1.00 98.12 121 ILE A N 1
ATOM 1026 C CA . ILE A 1 121 ? 5.518 -8.987 4.437 1.00 98.12 121 ILE A CA 1
ATOM 1027 C C . ILE A 1 121 ? 5.848 -9.123 5.930 1.00 98.12 121 ILE A C 1
ATOM 1029 O O . ILE A 1 121 ? 4.936 -9.141 6.758 1.00 98.12 121 ILE A O 1
ATOM 1033 N N . GLU A 1 122 ? 7.133 -9.138 6.300 1.00 96.56 122 GLU A N 1
ATOM 1034 C CA . GLU A 1 122 ? 7.553 -9.143 7.711 1.00 96.56 122 GLU A CA 1
ATOM 1035 C C . GLU A 1 122 ? 6.984 -7.937 8.472 1.00 96.56 122 GLU A C 1
ATOM 1037 O O . GLU A 1 122 ? 6.368 -8.089 9.528 1.00 96.56 122 GLU A O 1
ATOM 1042 N N . ASN A 1 123 ? 7.119 -6.735 7.902 1.00 93.81 123 ASN A N 1
ATOM 1043 C CA . ASN A 1 123 ? 6.589 -5.513 8.502 1.00 93.81 123 ASN A CA 1
ATOM 1044 C C . ASN A 1 123 ? 5.057 -5.568 8.645 1.00 93.81 123 ASN A C 1
ATOM 1046 O O . ASN A 1 123 ? 4.509 -5.096 9.641 1.00 93.81 123 ASN A O 1
ATOM 1050 N N . ILE A 1 124 ? 4.346 -6.153 7.675 1.00 95.69 124 ILE A N 1
ATOM 1051 C CA . ILE A 1 124 ? 2.892 -6.357 7.751 1.00 95.69 124 ILE A CA 1
ATOM 1052 C C . ILE A 1 124 ? 2.528 -7.297 8.906 1.00 95.69 124 ILE A C 1
ATOM 1054 O O . ILE A 1 124 ? 1.597 -6.998 9.663 1.00 95.69 124 ILE A O 1
ATOM 1058 N N . ALA A 1 125 ? 3.259 -8.402 9.069 1.00 95.06 125 ALA A N 1
ATOM 1059 C CA . ALA A 1 125 ? 3.048 -9.338 10.168 1.00 95.06 125 ALA A CA 1
ATOM 1060 C C . ALA A 1 125 ? 3.235 -8.648 11.531 1.00 95.06 125 ALA A C 1
ATOM 1062 O O . ALA A 1 125 ? 2.359 -8.749 12.395 1.00 95.06 125 ALA A O 1
ATOM 1063 N N . GLU A 1 126 ? 4.300 -7.856 11.687 1.00 92.69 126 GLU A N 1
ATOM 1064 C CA . GLU A 1 126 ? 4.533 -7.063 12.897 1.00 92.69 126 GLU A CA 1
ATOM 1065 C C . GLU A 1 126 ? 3.414 -6.046 13.167 1.00 92.69 126 GLU A C 1
ATOM 1067 O O . GLU A 1 126 ? 2.976 -5.883 14.306 1.00 92.69 126 GLU A O 1
ATOM 1072 N N . GLU A 1 127 ? 2.939 -5.334 12.141 1.00 90.06 127 GLU A N 1
ATOM 1073 C CA . GLU A 1 127 ? 1.860 -4.348 12.281 1.00 90.06 127 GLU A CA 1
ATOM 1074 C C . GLU A 1 127 ? 0.548 -4.999 12.735 1.00 90.06 127 GLU A C 1
ATOM 1076 O O . GLU A 1 127 ? -0.170 -4.452 13.582 1.00 90.06 127 GLU A O 1
ATOM 1081 N N . ARG A 1 128 ? 0.244 -6.194 12.217 1.00 90.25 128 ARG A N 1
ATOM 1082 C CA . ARG A 1 128 ? -0.916 -6.986 12.646 1.00 90.25 128 ARG A CA 1
ATOM 1083 C C . ARG A 1 128 ? -0.750 -7.492 14.077 1.00 90.25 128 ARG A C 1
ATOM 1085 O O . ARG A 1 128 ? -1.712 -7.435 14.849 1.00 90.25 128 ARG A O 1
ATOM 1092 N N . GLU A 1 129 ? 0.450 -7.927 14.458 1.00 89.00 129 GLU A N 1
ATOM 1093 C CA . GLU A 1 129 ? 0.744 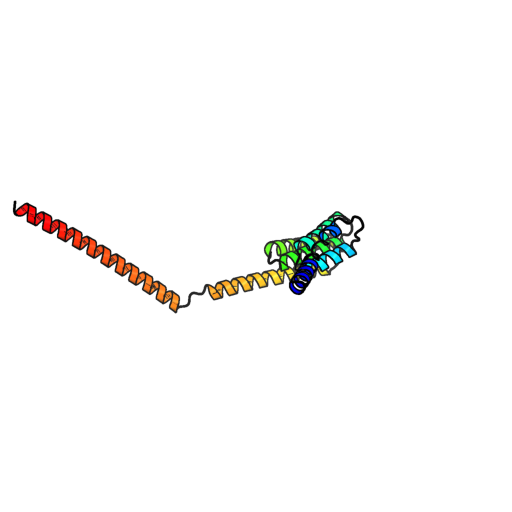-8.348 15.828 1.00 89.00 129 GLU A CA 1
ATOM 1094 C C . GLU A 1 129 ? 0.604 -7.180 16.811 1.00 89.00 129 GLU A C 1
ATOM 1096 O O . GLU A 1 129 ? -0.122 -7.304 17.797 1.00 89.00 129 GLU A O 1
ATOM 1101 N N . LYS A 1 130 ? 1.199 -6.015 16.513 1.00 84.50 130 LYS A N 1
ATOM 1102 C CA . LYS A 1 130 ? 1.072 -4.788 17.319 1.00 84.50 130 LYS A CA 1
ATOM 1103 C C . LYS A 1 130 ? -0.395 -4.376 17.454 1.00 84.50 130 LYS A C 1
ATOM 1105 O O . LYS A 1 130 ? -0.866 -4.134 18.566 1.00 84.50 130 LYS A O 1
ATOM 1110 N N . GLY A 1 131 ? -1.156 -4.362 16.357 1.00 76.38 131 GLY A N 1
ATOM 1111 C CA . GLY A 1 131 ? -2.594 -4.070 16.384 1.00 76.38 131 GLY A CA 1
ATOM 1112 C C . GLY A 1 131 ? -3.391 -5.053 17.254 1.00 76.38 131 GLY A C 1
ATOM 1113 O O . GLY A 1 131 ? -4.236 -4.642 18.055 1.00 76.38 131 GLY A O 1
ATOM 1114 N N . GLY A 1 132 ? -3.088 -6.351 17.157 1.00 72.00 132 GLY A N 1
ATOM 1115 C CA . GLY A 1 132 ? -3.670 -7.395 18.003 1.00 72.00 132 GLY A CA 1
ATOM 1116 C C . GLY A 1 132 ? -3.268 -7.268 19.475 1.00 72.00 132 GLY A C 1
ATOM 1117 O O . GLY A 1 132 ? -4.109 -7.440 20.362 1.00 72.00 132 GLY A O 1
ATOM 1118 N N . PHE A 1 133 ? -2.012 -6.909 19.736 1.00 67.31 133 PHE A N 1
ATOM 1119 C CA . PHE A 1 133 ? -1.468 -6.653 21.062 1.00 67.31 133 PHE A CA 1
ATOM 1120 C C . PHE A 1 133 ? -2.188 -5.479 21.724 1.00 67.31 133 PHE A C 1
ATOM 1122 O O . PHE A 1 133 ? -2.739 -5.659 22.808 1.00 67.31 133 PHE A O 1
ATOM 1129 N N . PHE A 1 134 ? -2.295 -4.325 21.057 1.00 61.53 134 PHE A N 1
ATOM 1130 C CA . PHE A 1 134 ? -3.041 -3.175 21.579 1.00 61.53 134 PHE A CA 1
ATOM 1131 C C . PHE A 1 134 ? -4.519 -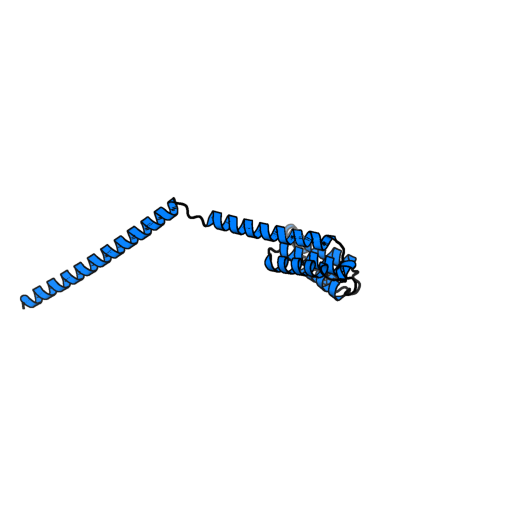3.509 21.791 1.00 61.53 134 PHE A C 1
ATOM 1133 O O . PHE A 1 134 ? -5.065 -3.215 22.854 1.00 61.53 134 PHE A O 1
ATOM 1140 N N . LYS A 1 135 ? -5.167 -4.211 20.852 1.00 64.00 135 LYS A N 1
ATOM 1141 C CA . LYS A 1 135 ? -6.554 -4.668 21.030 1.00 64.00 135 LYS A CA 1
ATOM 1142 C C . LYS A 1 135 ? -6.709 -5.560 22.265 1.00 64.00 135 LYS A C 1
ATOM 1144 O O . LYS A 1 135 ? -7.677 -5.411 23.004 1.00 64.00 135 LYS A O 1
ATOM 1149 N N . ARG A 1 136 ? -5.761 -6.465 22.524 1.00 67.81 136 ARG A N 1
ATOM 1150 C CA . ARG A 1 136 ? -5.755 -7.325 23.719 1.00 67.81 136 ARG A CA 1
ATOM 1151 C C . ARG A 1 136 ? -5.459 -6.531 24.993 1.00 67.81 136 ARG A C 1
ATOM 1153 O O . ARG A 1 136 ? -6.061 -6.822 26.022 1.00 67.81 136 ARG A O 1
ATOM 1160 N N . LEU A 1 137 ? -4.582 -5.532 24.912 1.00 66.75 137 LEU A N 1
ATOM 1161 C CA . LEU A 1 137 ? -4.229 -4.638 26.013 1.00 66.75 137 LEU A CA 1
ATOM 1162 C C . LEU A 1 137 ? -5.448 -3.822 26.470 1.00 66.75 137 LEU A C 1
ATOM 1164 O O . LEU A 1 137 ? -5.756 -3.801 27.658 1.00 66.75 137 LEU A O 1
ATOM 1168 N N . PHE A 1 138 ? -6.188 -3.233 25.526 1.00 65.69 138 PHE A N 1
ATOM 1169 C CA . PHE A 1 138 ? -7.366 -2.405 25.808 1.00 65.69 138 PHE A CA 1
ATOM 1170 C C . PHE A 1 138 ? -8.647 -3.207 26.066 1.00 65.69 138 PHE A C 1
ATOM 1172 O O . PHE A 1 138 ? -9.546 -2.719 26.742 1.00 65.69 138 PHE A O 1
ATOM 1179 N N . ASN A 1 139 ? -8.746 -4.446 25.573 1.00 62.62 139 ASN A N 1
ATOM 1180 C CA . ASN A 1 139 ? -9.899 -5.318 25.831 1.00 62.62 139 ASN A CA 1
ATOM 1181 C C . ASN A 1 139 ? -9.729 -6.191 27.091 1.00 62.62 139 ASN A C 1
ATOM 1183 O O . ASN A 1 139 ? -10.602 -6.993 27.438 1.00 62.62 139 ASN A O 1
ATOM 1187 N N . LYS A 1 140 ? -8.607 -6.063 27.809 1.00 62.97 140 LYS A N 1
ATOM 1188 C CA . LYS A 1 140 ? -8.415 -6.728 29.097 1.00 62.97 140 LYS A CA 1
ATOM 1189 C C . LYS A 1 140 ? -9.190 -5.960 30.168 1.00 62.97 140 LYS A C 1
ATOM 1191 O O . LYS A 1 140 ? -8.615 -5.141 30.876 1.00 62.97 140 LYS A O 1
ATOM 1196 N N . LYS A 1 141 ? -10.488 -6.265 30.314 1.00 65.19 141 LYS A N 1
ATOM 1197 C CA . LYS A 1 141 ? -11.279 -5.811 31.472 1.00 65.19 141 LYS A CA 1
ATOM 1198 C C . LYS A 1 141 ? -10.506 -6.104 32.752 1.00 65.19 141 LYS A C 1
ATOM 1200 O O . LYS A 1 141 ? -10.135 -7.257 33.013 1.00 65.19 141 LYS A O 1
ATOM 1205 N N . THR A 1 142 ? -10.265 -5.059 33.530 1.00 74.19 142 THR A N 1
ATOM 1206 C CA . THR A 1 142 ? -9.570 -5.155 34.809 1.00 74.19 142 THR A CA 1
ATOM 1207 C C . THR A 1 142 ? -10.378 -6.024 35.775 1.00 74.19 142 THR A C 1
ATOM 1209 O O . THR A 1 142 ? -11.599 -6.151 35.659 1.00 74.19 142 THR A O 1
ATOM 1212 N N . ALA A 1 143 ? -9.714 -6.638 36.758 1.00 70.19 143 ALA A N 1
ATOM 1213 C CA . ALA A 1 143 ? -10.408 -7.415 37.791 1.00 70.19 143 ALA A CA 1
ATOM 1214 C C . ALA A 1 143 ? -11.490 -6.579 38.505 1.00 70.19 143 ALA A C 1
ATOM 1216 O O . ALA A 1 143 ? -12.549 -7.096 38.849 1.00 70.19 143 ALA A O 1
ATOM 1217 N N . LYS A 1 144 ? -11.251 -5.268 38.636 1.00 73.88 144 LYS A N 1
ATOM 1218 C CA . LYS A 1 144 ? -12.175 -4.302 39.235 1.00 73.88 144 LYS A CA 1
ATOM 1219 C C . LYS A 1 144 ? -13.429 -4.080 38.382 1.00 73.88 144 LYS A C 1
ATOM 1221 O O . LYS A 1 144 ? -14.527 -4.055 38.922 1.00 73.88 144 LYS A O 1
ATOM 1226 N N . GLU A 1 145 ? -13.288 -3.995 37.059 1.00 80.44 145 GLU A N 1
ATOM 1227 C CA . GLU A 1 145 ? -14.426 -3.884 36.131 1.00 80.44 145 GLU A CA 1
ATOM 1228 C C . GLU A 1 145 ? -15.245 -5.173 36.058 1.00 80.44 145 GLU A C 1
ATOM 1230 O O . GLU A 1 145 ? -16.470 -5.114 36.000 1.00 80.44 145 GLU A O 1
ATOM 1235 N N . LYS A 1 146 ? -14.592 -6.343 36.111 1.00 82.75 146 LYS A N 1
ATOM 1236 C CA . LYS A 1 146 ? -15.298 -7.633 36.178 1.00 82.75 146 LYS A CA 1
ATOM 1237 C C . LYS A 1 146 ? -16.088 -7.775 37.480 1.00 82.75 146 LYS A C 1
ATOM 1239 O O . LYS A 1 146 ? -17.242 -8.186 37.436 1.00 82.75 146 LYS A O 1
ATOM 1244 N N . ALA A 1 147 ? -15.491 -7.396 38.612 1.00 81.06 147 ALA A N 1
ATOM 1245 C CA . ALA A 1 147 ? -16.167 -7.403 39.908 1.00 81.06 147 ALA A CA 1
ATOM 1246 C C . ALA A 1 147 ? -17.361 -6.433 39.935 1.00 81.06 147 ALA A C 1
ATOM 1248 O O . ALA A 1 147 ? -18.447 -6.819 40.357 1.00 81.06 147 ALA A O 1
ATOM 1249 N N . ALA A 1 148 ? -17.195 -5.213 39.412 1.00 87.06 148 ALA A N 1
ATOM 1250 C CA . ALA A 1 148 ? -18.278 -4.234 39.318 1.00 87.06 148 ALA A CA 1
ATOM 1251 C C . ALA A 1 148 ? -19.422 -4.702 38.399 1.00 87.06 148 ALA A C 1
ATOM 1253 O O . ALA A 1 148 ? -20.595 -4.458 38.683 1.00 87.06 148 ALA A O 1
ATOM 1254 N N . GLU A 1 149 ? -19.102 -5.393 37.302 1.00 88.75 149 GLU A N 1
ATOM 1255 C CA . GLU A 1 149 ? -20.108 -5.938 36.393 1.00 88.75 149 GLU A CA 1
ATOM 1256 C C . GLU A 1 149 ? -20.894 -7.101 37.017 1.00 88.75 149 GLU A C 1
ATOM 1258 O O . GLU A 1 149 ? -22.114 -7.168 36.850 1.00 88.75 149 GLU A O 1
ATOM 1263 N N . GLU A 1 150 ? -20.227 -7.999 37.746 1.00 90.94 150 GLU A N 1
ATOM 1264 C CA . GLU A 1 150 ? -20.904 -9.075 38.480 1.00 90.94 150 GLU A CA 1
ATOM 1265 C C . GLU A 1 150 ? -21.783 -8.523 39.604 1.00 90.94 150 GLU A C 1
ATOM 1267 O O . GLU A 1 150 ? -22.956 -8.889 39.691 1.00 90.94 150 GLU A O 1
ATOM 1272 N N . GLU A 1 151 ? -21.292 -7.545 40.368 1.00 91.31 151 GLU A N 1
ATOM 1273 C CA . GLU A 1 151 ? -22.089 -6.883 41.403 1.00 91.31 151 GLU A CA 1
ATOM 1274 C C . GLU A 1 151 ? -23.323 -6.184 40.799 1.00 91.31 151 GLU A C 1
ATOM 1276 O O . GLU A 1 151 ? -24.437 -6.274 41.321 1.00 91.31 151 GLU A O 1
ATOM 1281 N N . PHE A 1 152 ? -23.172 -5.530 39.643 1.00 91.31 152 PHE A N 1
ATOM 1282 C CA . PHE A 1 152 ? -24.297 -4.922 38.933 1.00 91.31 152 PHE A CA 1
ATOM 1283 C C . PHE A 1 152 ? -25.316 -5.964 38.442 1.00 91.31 152 PHE A C 1
ATOM 1285 O O . PHE A 1 152 ? -26.531 -5.753 38.550 1.00 91.31 152 PHE A O 1
ATOM 1292 N N . LYS A 1 153 ? -24.851 -7.104 37.913 1.00 94.19 153 LYS A N 1
ATOM 1293 C CA . LYS A 1 153 ? -25.726 -8.215 37.500 1.00 94.19 153 LYS A CA 1
ATOM 1294 C C . LYS A 1 153 ? -26.492 -8.789 38.687 1.00 94.19 153 LYS A C 1
ATOM 1296 O O . LYS A 1 153 ? -27.685 -9.068 38.542 1.00 94.19 153 LYS A O 1
ATOM 1301 N N . GLU A 1 154 ? -25.841 -8.938 39.835 1.00 95.25 154 GLU A N 1
ATOM 1302 C CA . GLU A 1 154 ? -26.442 -9.454 41.062 1.00 95.25 154 GLU A CA 1
ATOM 1303 C C . GLU A 1 154 ? -27.526 -8.510 41.594 1.00 95.25 154 GLU A C 1
ATOM 1305 O O . GLU A 1 154 ? -28.689 -8.914 41.686 1.00 95.25 154 GLU A O 1
ATOM 1310 N N . ARG A 1 155 ? -27.221 -7.212 41.753 1.00 94.44 155 ARG A N 1
ATOM 1311 C CA . ARG A 1 155 ? -28.218 -6.190 42.133 1.00 94.44 155 ARG A CA 1
ATOM 1312 C C . ARG A 1 155 ? -29.426 -6.184 41.195 1.00 94.44 155 ARG A C 1
ATOM 1314 O O . ARG A 1 155 ? -30.574 -6.044 41.622 1.00 94.44 155 ARG A O 1
ATOM 1321 N N . ARG A 1 156 ? -29.199 -6.370 39.891 1.00 94.06 156 ARG A N 1
ATOM 1322 C CA . ARG A 1 156 ? -30.277 -6.424 38.893 1.00 94.06 156 ARG A CA 1
ATOM 1323 C C . ARG A 1 156 ? -31.130 -7.692 39.018 1.00 94.06 156 ARG A C 1
ATOM 1325 O O . ARG A 1 156 ? -32.330 -7.633 38.739 1.00 94.06 156 ARG A O 1
ATOM 1332 N N . ARG A 1 157 ? -30.553 -8.831 39.419 1.00 95.88 157 ARG A N 1
ATOM 1333 C CA . ARG A 1 157 ? -31.299 -10.068 39.719 1.00 95.88 157 ARG A CA 1
ATOM 1334 C C . ARG A 1 157 ? -32.146 -9.898 40.976 1.00 95.88 157 ARG A C 1
ATOM 1336 O O . ARG A 1 157 ? -33.336 -10.209 40.934 1.00 95.88 157 ARG A O 1
ATOM 1343 N N . GLU A 1 158 ? -31.579 -9.326 42.033 1.00 95.31 158 GLU A N 1
ATOM 1344 C CA . GLU A 1 158 ? -32.301 -9.043 43.277 1.00 95.31 158 GLU A CA 1
ATOM 1345 C C . GLU A 1 158 ? -33.471 -8.080 43.061 1.00 95.31 158 GLU A C 1
ATOM 1347 O O . GLU A 1 158 ? -34.590 -8.351 43.498 1.00 95.31 158 GLU A O 1
ATOM 1352 N N . ALA A 1 159 ? -33.251 -6.986 42.324 1.00 94.88 159 ALA A N 1
ATOM 1353 C CA . ALA A 1 159 ? -34.302 -6.025 42.000 1.00 94.88 159 ALA A CA 1
ATOM 1354 C C . ALA A 1 159 ? -35.454 -6.680 41.219 1.00 94.88 159 ALA A C 1
ATOM 1356 O O . ALA A 1 159 ? -36.628 -6.445 41.513 1.00 94.88 159 ALA A O 1
ATOM 1357 N N . LYS A 1 160 ? -35.133 -7.559 40.257 1.00 96.12 160 LYS A N 1
ATOM 1358 C CA . LYS A 1 160 ? -36.142 -8.336 39.520 1.00 96.12 160 LYS A CA 1
ATOM 1359 C C . LYS A 1 160 ? -36.906 -9.303 40.429 1.00 96.12 160 LYS A C 1
ATOM 1361 O O . LYS A 1 160 ? -38.121 -9.420 40.279 1.00 96.12 160 LYS A O 1
ATOM 1366 N N . ALA A 1 161 ? -36.225 -9.977 41.356 1.00 95.94 161 ALA A N 1
ATOM 1367 C CA . ALA A 1 161 ? -36.855 -10.894 42.304 1.00 95.94 161 ALA A CA 1
ATOM 1368 C C . ALA A 1 161 ? -37.808 -10.155 43.259 1.00 95.94 161 ALA A C 1
ATOM 1370 O O . ALA A 1 161 ? -38.963 -10.560 43.398 1.00 95.94 161 ALA A O 1
ATOM 1371 N N . LYS A 1 162 ? -37.375 -9.020 43.827 1.00 95.75 162 LYS A N 1
ATOM 1372 C CA . LYS A 1 162 ? -38.213 -8.163 44.685 1.00 95.75 162 LYS A CA 1
ATOM 1373 C C . LYS A 1 162 ? -39.452 -7.655 43.949 1.00 95.75 162 LYS A C 1
ATOM 1375 O O . LYS A 1 162 ? -40.562 -7.815 44.446 1.00 95.75 162 LYS A O 1
ATOM 1380 N N . ALA A 1 163 ? -39.286 -7.142 42.728 1.00 95.44 163 ALA A N 1
ATOM 1381 C CA . ALA A 1 163 ? -40.411 -6.673 41.918 1.00 95.44 163 ALA A CA 1
ATOM 1382 C C . ALA A 1 163 ? -41.408 -7.797 41.572 1.00 95.44 163 ALA A C 1
ATOM 1384 O O . ALA A 1 163 ? -42.612 -7.553 41.453 1.00 95.44 163 ALA A O 1
ATOM 1385 N N . LYS A 1 164 ? -40.927 -9.036 41.396 1.00 95.94 164 LYS A N 1
ATOM 1386 C CA . LYS A 1 164 ? -41.792 -10.203 41.179 1.00 95.94 164 LYS A CA 1
ATOM 1387 C C . LYS A 1 164 ? -42.586 -10.547 42.443 1.00 95.94 164 LYS A C 1
ATOM 1389 O O . LYS A 1 164 ? -43.803 -10.697 42.349 1.00 95.94 164 LYS A O 1
ATOM 1394 N N . LEU A 1 165 ? -41.923 -10.597 43.599 1.00 95.25 165 LEU A N 1
ATOM 1395 C CA . LEU A 1 165 ? -42.558 -10.874 44.889 1.00 95.25 165 LEU A CA 1
ATOM 1396 C C . LEU A 1 165 ? -43.632 -9.830 45.223 1.00 95.25 165 LEU A C 1
ATOM 1398 O O . LEU A 1 165 ? -44.754 -10.183 45.576 1.00 95.25 165 LEU A O 1
ATOM 1402 N N . GLU A 1 166 ? -43.325 -8.546 45.037 1.00 95.25 166 GLU A N 1
ATOM 1403 C CA . GLU A 1 166 ? -44.271 -7.456 45.287 1.00 95.25 166 GLU A CA 1
ATOM 1404 C C . GLU A 1 166 ? -45.513 -7.574 44.387 1.00 95.25 166 GLU A C 1
ATOM 1406 O O . GLU A 1 166 ? -46.648 -7.430 44.848 1.00 95.25 166 GLU A O 1
ATOM 1411 N N . LYS A 1 167 ? -45.328 -7.916 43.101 1.00 95.00 167 LYS A N 1
ATOM 1412 C CA . LYS A 1 167 ? -46.445 -8.186 42.182 1.00 95.00 167 LYS A CA 1
ATOM 1413 C C . LYS A 1 167 ? -47.306 -9.363 42.645 1.00 95.00 167 LYS A C 1
ATOM 1415 O O . LYS A 1 167 ? -48.529 -9.287 42.523 1.00 95.00 167 LYS A O 1
ATOM 1420 N N . GLU A 1 168 ? -46.703 -10.438 43.146 1.00 94.69 168 GLU A N 1
ATOM 1421 C CA . GLU A 1 168 ? -47.426 -11.606 43.666 1.00 94.69 168 GLU A CA 1
ATOM 1422 C C . GLU A 1 168 ? -48.213 -11.266 44.939 1.00 94.69 168 GLU A C 1
ATOM 1424 O O . GLU A 1 168 ? -49.408 -11.564 45.011 1.00 94.69 168 GLU A O 1
ATOM 1429 N N . GLN A 1 169 ? -47.607 -10.536 45.879 1.00 92.31 169 GLN A N 1
ATOM 1430 C CA . GLN A 1 169 ? -48.277 -10.052 47.091 1.00 92.31 169 GLN A CA 1
ATOM 1431 C C . GLN A 1 169 ? -49.463 -9.137 46.762 1.00 92.31 169 GLN A C 1
ATOM 1433 O O . GLN A 1 169 ? -50.560 -9.322 47.292 1.00 92.31 169 GLN A O 1
ATOM 1438 N N . ARG A 1 170 ? -49.299 -8.200 45.815 1.00 92.88 170 ARG A N 1
ATOM 1439 C CA . ARG A 1 170 ? -50.393 -7.327 45.352 1.00 92.88 170 ARG A CA 1
ATOM 1440 C C . ARG A 1 170 ? -51.544 -8.117 44.735 1.00 92.88 170 ARG A C 1
ATOM 1442 O O . ARG A 1 170 ? -52.707 -7.785 44.964 1.00 92.88 170 ARG A O 1
ATOM 1449 N N . LYS A 1 171 ? -51.241 -9.155 43.946 1.00 93.69 171 LYS A N 1
ATOM 1450 C CA . LYS A 1 171 ? -52.262 -10.048 43.373 1.00 93.69 171 LYS A CA 1
ATOM 1451 C C . LYS A 1 171 ? -52.998 -10.825 44.467 1.00 93.69 171 LYS A C 1
ATOM 1453 O O . LYS A 1 171 ? -54.226 -10.881 44.430 1.00 93.69 171 LYS A O 1
ATOM 1458 N N . ALA A 1 172 ? -52.277 -11.372 45.445 1.00 92.31 172 ALA A N 1
ATOM 1459 C CA . ALA A 1 172 ? -52.864 -12.097 46.570 1.00 92.31 172 ALA A CA 1
ATOM 1460 C C . ALA A 1 172 ? -53.770 -11.196 47.428 1.00 92.31 172 ALA A C 1
ATOM 1462 O O . ALA A 1 172 ? -54.907 -11.571 47.709 1.00 92.31 172 ALA A O 1
ATOM 1463 N N . ALA A 1 173 ? -53.322 -9.979 47.753 1.00 91.44 173 ALA A N 1
ATOM 1464 C CA . ALA A 1 173 ? -54.103 -9.001 48.511 1.00 91.44 173 ALA A CA 1
ATOM 1465 C C . ALA A 1 173 ? -55.398 -8.606 47.786 1.00 91.44 173 ALA A C 1
ATOM 1467 O O . ALA A 1 173 ? -56.470 -8.603 48.389 1.00 91.44 173 ALA A O 1
ATOM 1468 N N . LYS A 1 174 ? -55.329 -8.352 46.469 1.00 92.12 174 LYS A N 1
ATOM 1469 C CA . LYS A 1 174 ? -56.522 -8.085 45.649 1.00 92.12 174 LYS A CA 1
ATOM 1470 C C . LYS A 1 174 ? -57.498 -9.265 45.650 1.00 92.12 174 LYS A C 1
ATOM 1472 O O . LYS A 1 174 ? -58.700 -9.053 45.775 1.00 92.12 174 LYS A O 1
ATOM 1477 N N . LYS A 1 175 ? -56.994 -10.501 45.545 1.00 91.81 175 LYS A N 1
ATOM 1478 C CA . LYS A 1 175 ? -57.825 -11.716 45.588 1.00 91.81 175 LYS A CA 1
ATOM 1479 C C . LYS A 1 175 ? -58.497 -11.899 46.955 1.00 91.81 175 LYS A C 1
ATOM 1481 O O . LYS A 1 175 ? -59.680 -12.216 47.003 1.00 91.81 175 LYS A O 1
ATOM 1486 N N . ALA A 1 176 ? -57.773 -11.658 48.049 1.00 88.56 176 ALA A N 1
ATOM 1487 C CA . ALA A 1 176 ? -58.312 -11.734 49.406 1.00 88.56 176 ALA A CA 1
ATOM 1488 C C . ALA A 1 176 ? -59.378 -10.657 49.673 1.00 88.56 176 ALA A C 1
ATOM 1490 O O . ALA A 1 176 ? -60.427 -10.966 50.229 1.00 88.56 176 ALA A O 1
ATOM 1491 N N . ALA A 1 177 ? -59.145 -9.416 49.229 1.00 87.88 177 ALA A N 1
ATOM 1492 C CA . ALA A 1 177 ? -60.113 -8.327 49.353 1.00 87.88 177 ALA A CA 1
ATOM 1493 C C . ALA A 1 177 ? -61.400 -8.597 48.557 1.00 87.88 177 ALA A C 1
ATOM 1495 O O . ALA A 1 177 ? -62.492 -8.348 49.061 1.00 87.88 177 ALA A O 1
ATOM 1496 N N . LYS A 1 178 ? -61.281 -9.160 47.343 1.00 88.69 178 LYS A N 1
ATOM 1497 C CA . LYS A 1 178 ? -62.441 -9.580 46.546 1.00 88.69 178 LYS A CA 1
ATOM 1498 C C . LYS A 1 178 ? -63.258 -10.656 47.268 1.00 88.69 178 LYS A C 1
ATOM 1500 O O . LYS A 1 178 ? -64.463 -10.506 47.400 1.00 88.69 178 LYS A O 1
ATOM 1505 N N . LYS A 1 179 ? -62.587 -11.684 47.798 1.00 87.06 179 LYS A N 1
ATOM 1506 C CA . LYS A 1 179 ? -63.239 -12.792 48.511 1.00 87.06 179 LYS A CA 1
ATOM 1507 C C . LYS A 1 179 ? -63.938 -12.345 49.803 1.00 87.06 179 LYS A C 1
ATOM 1509 O O . LYS A 1 179 ? -64.945 -12.932 50.164 1.00 87.06 179 LYS A O 1
ATOM 1514 N N . LYS A 1 180 ? -63.408 -11.329 50.500 1.00 83.44 180 LYS A N 1
ATOM 1515 C CA . LYS A 1 180 ? -64.077 -10.728 51.668 1.00 83.44 180 LYS A CA 1
ATOM 1516 C C . LYS A 1 180 ? -65.363 -9.997 51.280 1.00 83.44 180 LYS A C 1
ATOM 1518 O O . LYS A 1 180 ? -66.375 -10.224 51.919 1.00 83.44 180 LYS A O 1
ATOM 1523 N N . ARG A 1 181 ? -65.336 -9.189 50.212 1.00 80.88 181 ARG A N 1
ATOM 1524 C CA . ARG A 1 181 ? -66.536 -8.498 49.705 1.00 80.88 181 ARG A CA 1
ATOM 1525 C C . ARG A 1 181 ? -67.634 -9.469 49.271 1.00 80.88 181 ARG A C 1
ATOM 1527 O O . ARG A 1 181 ? -68.777 -9.267 49.629 1.00 80.88 181 ARG A O 1
ATOM 1534 N N . GLU A 1 182 ? -67.269 -10.543 48.571 1.00 82.44 182 GLU A N 1
ATOM 1535 C CA . GLU A 1 182 ? -68.208 -11.598 48.145 1.00 82.44 182 GLU A CA 1
ATOM 1536 C C . GLU A 1 182 ? -68.800 -12.415 49.317 1.00 82.44 182 GLU A C 1
ATOM 1538 O O . GLU A 1 182 ? -69.709 -13.200 49.092 1.00 82.44 182 GLU A O 1
ATOM 1543 N N . ALA A 1 183 ? -68.269 -12.294 50.540 1.00 76.44 183 ALA A N 1
ATOM 1544 C CA . ALA A 1 183 ? -68.777 -12.989 51.729 1.00 76.44 183 ALA A CA 1
ATOM 1545 C C . ALA A 1 183 ? -69.629 -12.090 52.647 1.00 76.44 183 ALA A C 1
ATOM 1547 O O . ALA A 1 183 ? -70.180 -12.583 53.628 1.00 76.44 183 ALA A O 1
ATOM 1548 N N . GLU A 1 184 ? -69.677 -10.784 52.368 1.00 73.00 184 GLU A N 1
ATOM 1549 C CA . GLU A 1 184 ? -70.459 -9.779 53.104 1.00 73.00 184 GLU A CA 1
ATOM 1550 C C . GLU A 1 184 ? -71.748 -9.371 52.351 1.00 73.00 184 GLU A C 1
ATOM 1552 O O . GLU A 1 184 ? -72.563 -8.640 52.912 1.00 73.00 184 GLU A O 1
ATO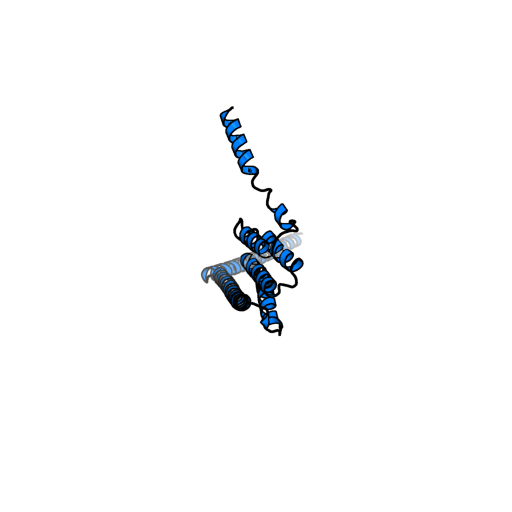M 1557 N N . GLU A 1 185 ? -71.932 -9.853 51.114 1.00 62.59 185 GLU A N 1
ATOM 1558 C CA . GLU A 1 185 ? -73.170 -9.796 50.307 1.00 62.59 185 GLU A CA 1
ATOM 1559 C C . GLU A 1 185 ? -73.975 -11.098 50.440 1.00 62.59 185 GLU A C 1
ATOM 1561 O O . GLU A 1 185 ? -75.223 -11.007 50.484 1.00 62.59 185 GLU A O 1
#